Protein AF-A0A257XLQ2-F1 (afdb_monomer)

Secondary structure (DSSP, 8-state):
----------HHHHHHHHHHHHTT---HHHHHHHHHHHHHHHHHHHHHHS--TTT--HHHHHHHHHHHHHTT--HHHHHHHHHHHHHHHHHHHHTTSSSS-TTTTPPPP----PPPPPPPHHHHHHHHHSS-TTSHHHHHHHHHHHHHHHH---HHHHHT--GGGEETTTTEE----TT-

Nearest PDB structures (foldseek):
  1pvp-assembly1_A-2  TM=7.305E-01  e=3.562E-04  Punavirus P1
  3c28-assembly1_B-2  TM=6.571E-01  e=2.204E-04  unclassified
  1kbu-assembly1_A  TM=6.940E-01  e=8.817E-04  Punavirus P1
  3nrw-assembly1_A  TM=8.270E-01  e=1.488E-02  Haloarcula marismortui
  2kd1-assembly1_A  TM=7.215E-01  e=1.024E-02  Bacillus cereus ATCC 14579

Foldseek 3Di:
DDDPPPPPQDVLLVVLLVCCCPVVVDDPVLSVLLSVLQVVLQVVCCVPPNDGLLPDALVSLVVVLVVCVVVVPALVSSQSSLVSLQSSLVVCCVVVSHVDRRSPPPDHRDHDDDDDDDDDPVRLVVVLPPFDPVDPVSVVVNVLSCCCVPPVDDPVQSVPFDPVQDDPVVRDGDTDDPDD

Sequence (180 aa):
MGSAKSKSLLPSVEQFSNELWLVHGLADRTIDAYRADLVNFGSWLTQHNGQSLLQAQNLDIEAWLASLLERKISARSVARYTASLRRFYQYLSTNGQVAKDPTMRLGKIKIPHRLPNTPTQDEVASLLDITDLNSHQGLRDKAMLELLYATGIRATELSDLKVEDFDFKNRVIRVCGKGN

pLDDT: mean 86.75, std 13.26, range [29.0, 96.38]

Radius of gyration: 22.6 Å; Cα contacts (8 Å, |Δi|>4): 120; chains: 1; bounding box: 54×36×62 Å

Solvent-accessible surface area (backbone atoms only — not comparable to full-atom values): 10924 Å² total; per-residue (Å²): 135,82,82,79,74,76,79,75,70,58,67,68,59,52,53,49,44,49,46,40,41,74,78,65,65,50,55,65,73,60,46,53,51,35,51,52,44,52,53,53,51,35,55,47,36,39,72,73,75,64,40,50,74,80,68,57,46,44,67,57,52,51,52,51,55,50,54,39,52,77,70,66,51,51,56,64,57,53,37,47,45,53,49,40,50,41,54,49,36,49,50,34,34,74,70,66,69,30,98,66,51,48,54,79,81,62,76,84,68,78,60,83,84,72,79,80,85,76,78,50,72,67,57,50,52,56,64,62,65,72,47,51,72,91,38,77,64,22,46,49,52,39,53,51,51,52,46,37,70,75,67,66,56,51,74,67,54,60,72,68,60,52,78,87,35,51,40,78,88,80,71,46,71,66,78,83,66,97,85,124

Mean predicted aligned error: 9.37 Å

Structure (mmCIF, N/CA/C/O backbone):
data_AF-A0A257XLQ2-F1
#
_entry.id   AF-A0A257XLQ2-F1
#
loop_
_atom_site.group_PDB
_atom_site.id
_atom_site.type_symbol
_atom_site.label_atom_id
_atom_site.label_alt_id
_atom_site.label_comp_id
_atom_site.label_asym_id
_atom_site.label_entity_id
_atom_site.label_seq_id
_atom_site.pdbx_PDB_ins_code
_atom_site.Cartn_x
_atom_site.Cartn_y
_atom_site.Cartn_z
_atom_site.occupancy
_atom_site.B_iso_or_equiv
_atom_site.auth_seq_id
_atom_site.auth_comp_id
_atom_site.auth_asym_id
_atom_site.auth_atom_id
_atom_site.pdbx_PDB_model_num
ATOM 1 N N . MET A 1 1 ? 19.723 -10.968 27.661 1.00 33.62 1 MET A N 1
ATOM 2 C CA . MET A 1 1 ? 19.009 -9.673 27.633 1.00 33.62 1 MET A CA 1
ATOM 3 C C . MET A 1 1 ? 18.023 -9.678 26.473 1.00 33.62 1 MET A C 1
ATOM 5 O O . MET A 1 1 ? 18.452 -9.788 25.338 1.00 33.62 1 MET A O 1
ATOM 9 N N . GLY A 1 2 ? 16.725 -9.640 26.796 1.00 33.00 2 GLY A N 1
ATOM 10 C CA . GLY A 1 2 ? 15.633 -9.120 25.959 1.00 33.00 2 GLY A CA 1
ATOM 11 C C . GLY A 1 2 ? 15.392 -9.729 24.578 1.00 33.00 2 GLY A C 1
ATOM 12 O O . GLY A 1 2 ? 15.610 -9.054 23.581 1.00 33.00 2 GLY A O 1
ATOM 13 N N . SER A 1 3 ? 14.852 -10.950 24.523 1.00 29.00 3 SER A N 1
ATOM 14 C CA . SER A 1 3 ? 14.214 -11.490 23.314 1.00 29.00 3 SER A CA 1
ATOM 15 C C . SER A 1 3 ? 13.077 -10.565 22.861 1.00 29.00 3 SER A C 1
ATOM 17 O O . SER A 1 3 ? 12.183 -10.238 23.650 1.00 29.00 3 SER A O 1
ATOM 19 N N . ALA A 1 4 ? 13.134 -10.115 21.606 1.00 35.78 4 ALA A N 1
ATOM 20 C CA . ALA A 1 4 ? 12.090 -9.337 20.960 1.00 35.78 4 ALA A CA 1
ATOM 21 C C . ALA A 1 4 ? 10.788 -10.147 20.989 1.00 35.78 4 ALA A C 1
ATOM 23 O O . ALA A 1 4 ? 10.657 -11.157 20.300 1.00 35.78 4 ALA A O 1
ATOM 24 N N . LYS A 1 5 ? 9.826 -9.722 21.817 1.00 33.72 5 LYS A N 1
ATOM 25 C CA . LYS A 1 5 ? 8.470 -10.271 21.788 1.00 33.72 5 LYS A CA 1
ATOM 26 C C . LYS A 1 5 ? 7.954 -10.125 20.360 1.00 33.72 5 LYS A C 1
ATOM 28 O O . LYS A 1 5 ? 7.727 -9.005 19.904 1.00 33.72 5 LYS A O 1
ATOM 33 N N . SER A 1 6 ? 7.792 -11.251 19.671 1.00 34.75 6 SER A N 1
ATOM 34 C CA . SER A 1 6 ? 6.989 -11.347 18.459 1.00 34.75 6 SER A CA 1
ATOM 35 C C . SER A 1 6 ? 5.672 -10.619 18.738 1.00 34.75 6 SER A C 1
ATOM 37 O O . SER A 1 6 ? 4.925 -11.023 19.631 1.00 34.75 6 SER A O 1
ATOM 39 N N . LYS A 1 7 ? 5.440 -9.476 18.076 1.00 45.88 7 LYS A N 1
ATOM 40 C CA . LYS A 1 7 ? 4.149 -8.779 18.102 1.00 45.88 7 LYS A CA 1
ATOM 41 C C . LYS A 1 7 ? 3.156 -9.733 17.445 1.00 45.88 7 LYS A C 1
ATOM 43 O O . LYS A 1 7 ? 2.990 -9.693 16.231 1.00 45.88 7 LYS A O 1
ATOM 48 N N . SER A 1 8 ? 2.549 -10.619 18.231 1.00 48.69 8 SER A N 1
ATOM 49 C CA . SER A 1 8 ? 1.427 -11.431 17.778 1.00 48.69 8 SER A CA 1
ATOM 50 C C . SER A 1 8 ? 0.388 -10.464 17.231 1.00 48.69 8 SER A C 1
ATOM 52 O O . SER A 1 8 ? -0.095 -9.593 17.964 1.00 48.69 8 SER A O 1
ATOM 54 N N . LEU A 1 9 ? 0.109 -10.546 15.934 1.00 59.34 9 LEU A N 1
ATOM 55 C CA . LEU A 1 9 ? -0.968 -9.755 15.377 1.00 59.34 9 LEU A CA 1
ATOM 56 C C . LEU A 1 9 ? -2.277 -10.150 16.045 1.00 59.34 9 LEU A C 1
ATOM 58 O O . LEU A 1 9 ? -2.470 -11.296 16.445 1.00 59.34 9 LEU A O 1
ATOM 62 N N . LEU A 1 10 ? -3.165 -9.171 16.200 1.00 75.75 10 LEU A N 1
ATOM 63 C CA . LEU A 1 10 ? -4.494 -9.433 16.729 1.00 75.75 10 LEU A CA 1
ATOM 64 C C . LEU A 1 10 ? -5.174 -10.486 15.833 1.00 75.75 10 LEU A C 1
ATOM 66 O O . LEU A 1 10 ? -5.155 -10.308 14.612 1.00 75.75 10 LEU A O 1
ATOM 70 N N . PRO A 1 11 ? -5.803 -11.534 16.399 1.00 85.25 11 PRO A N 1
ATOM 71 C CA . PRO A 1 11 ? -6.447 -12.594 15.618 1.00 85.25 11 PRO A CA 1
ATOM 72 C C . PRO A 1 11 ? -7.428 -12.070 14.561 1.00 85.25 11 PRO A C 1
ATOM 74 O O . PRO A 1 11 ? -7.520 -12.617 13.466 1.00 85.25 11 PRO A O 1
ATOM 77 N N . SER A 1 12 ? -8.111 -10.957 14.846 1.00 87.94 12 SER A N 1
ATOM 78 C CA . SER A 1 12 ? -9.027 -10.301 13.908 1.00 87.94 12 SER A CA 1
ATOM 79 C C . SER A 1 12 ? -8.337 -9.756 12.651 1.00 87.94 12 SER A C 1
ATOM 81 O O . SER A 1 12 ? -8.928 -9.785 11.575 1.00 87.94 12 SER A O 1
ATOM 83 N N . VAL A 1 13 ? -7.084 -9.298 12.750 1.00 92.56 13 VAL A N 1
ATOM 84 C CA . VAL A 1 13 ? -6.297 -8.814 11.601 1.00 92.56 13 VAL A CA 1
ATOM 85 C C . VAL A 1 13 ? -5.863 -9.979 10.712 1.00 92.56 13 VAL A C 1
ATOM 87 O O . VAL A 1 13 ? -5.856 -9.846 9.490 1.00 92.56 13 VAL A O 1
ATOM 90 N N . GLU A 1 14 ? -5.526 -11.126 11.301 1.00 91.75 14 GLU A N 1
ATOM 91 C CA . GLU A 1 14 ? -5.164 -12.327 10.539 1.00 91.75 14 GLU A CA 1
ATOM 92 C C . GLU A 1 14 ? -6.379 -12.933 9.839 1.00 91.75 14 GLU A C 1
ATOM 94 O O . GLU A 1 14 ? -6.319 -13.199 8.642 1.00 91.75 14 GLU A O 1
ATOM 99 N N . GLN A 1 15 ? -7.511 -13.048 10.538 1.00 92.00 15 GLN A N 1
ATOM 100 C CA . GLN A 1 15 ? -8.770 -13.491 9.934 1.00 92.00 15 GLN A CA 1
ATOM 101 C C . GLN A 1 15 ? -9.200 -12.575 8.783 1.00 92.00 15 GLN A C 1
ATOM 103 O O . GLN A 1 15 ? -9.539 -13.059 7.708 1.00 92.00 15 GLN A O 1
ATOM 108 N N . PHE A 1 16 ? -9.106 -11.256 8.972 1.00 94.06 16 PHE A N 1
ATOM 109 C CA . PHE A 1 16 ? -9.354 -10.290 7.905 1.00 94.06 16 PHE A CA 1
ATOM 110 C C . PHE A 1 16 ? -8.408 -10.482 6.713 1.00 94.06 16 PHE A C 1
ATOM 112 O O . PHE A 1 16 ? -8.847 -10.451 5.569 1.00 94.06 16 PHE A O 1
ATOM 119 N N . SER A 1 17 ? -7.116 -10.700 6.964 1.00 92.06 17 SER A N 1
ATOM 120 C CA . SER A 1 17 ? -6.130 -10.921 5.898 1.00 92.06 17 SER A CA 1
ATOM 121 C C . SER A 1 17 ? -6.451 -12.183 5.092 1.00 92.06 17 SER A C 1
ATOM 123 O O . SER A 1 17 ? -6.407 -12.150 3.863 1.00 92.06 17 SER A O 1
ATOM 125 N N . ASN A 1 18 ? -6.849 -13.260 5.774 1.00 91.19 18 ASN A N 1
ATOM 126 C CA . ASN A 1 18 ? -7.271 -14.507 5.139 1.00 91.19 18 ASN A CA 1
ATOM 127 C C . ASN A 1 18 ? -8.546 -14.321 4.309 1.00 91.19 18 ASN A C 1
ATOM 129 O O . ASN A 1 18 ? -8.612 -14.826 3.194 1.00 91.19 18 ASN A O 1
ATOM 133 N N . GLU A 1 19 ? -9.523 -13.558 4.803 1.00 91.94 19 GLU A N 1
ATOM 134 C CA . GLU A 1 19 ? -10.742 -13.223 4.055 1.00 91.94 19 GLU A CA 1
ATOM 135 C C . GLU A 1 19 ? -10.417 -12.452 2.765 1.00 91.94 19 GLU A C 1
ATOM 137 O O . GLU A 1 19 ? -10.921 -12.767 1.687 1.00 91.94 19 GLU A O 1
ATOM 142 N N . LEU A 1 20 ? -9.528 -11.454 2.843 1.00 90.19 20 LEU A N 1
ATOM 143 C CA . LEU A 1 20 ? -9.100 -10.689 1.668 1.00 90.19 20 LEU A CA 1
ATOM 144 C C . LEU A 1 20 ? -8.416 -11.552 0.612 1.00 90.19 20 LEU A C 1
ATOM 146 O O . LEU A 1 20 ? -8.590 -11.305 -0.584 1.00 90.19 20 LEU A O 1
ATOM 150 N N . TRP A 1 21 ? -7.632 -12.526 1.054 1.00 89.75 21 TRP A N 1
ATOM 151 C CA . TRP A 1 21 ? -6.964 -13.460 0.166 1.00 89.75 21 TRP A CA 1
ATOM 152 C C . TRP A 1 21 ? -7.964 -14.439 -0.459 1.00 89.75 21 TRP A C 1
ATOM 154 O O . TRP A 1 21 ? -8.069 -14.515 -1.680 1.00 89.75 21 TRP A O 1
ATOM 164 N N . LEU A 1 22 ? -8.754 -15.123 0.373 1.00 86.50 22 LEU A N 1
ATOM 165 C CA . LEU A 1 22 ? -9.618 -16.230 -0.035 1.00 86.50 22 LEU A CA 1
ATOM 166 C C . LEU A 1 22 ? -10.846 -15.775 -0.832 1.00 86.50 22 LEU A C 1
ATOM 168 O O . LEU A 1 22 ? -11.181 -16.380 -1.845 1.00 86.50 22 LEU A O 1
ATOM 172 N N . VAL A 1 23 ? -11.527 -14.723 -0.373 1.00 87.62 23 VAL A N 1
ATOM 173 C CA . VAL A 1 23 ? -12.819 -14.295 -0.938 1.00 87.62 23 VAL A CA 1
ATOM 174 C C . VAL A 1 23 ? -12.638 -13.226 -2.006 1.00 87.62 23 VAL A C 1
ATOM 176 O O . VAL A 1 23 ? -13.386 -13.175 -2.980 1.00 87.62 23 VAL A O 1
ATOM 179 N N . HIS A 1 24 ? -11.643 -12.355 -1.841 1.00 83.44 24 HIS A N 1
ATOM 180 C CA . HIS A 1 24 ? -11.462 -11.204 -2.721 1.00 83.44 24 HIS A CA 1
ATOM 181 C C . HIS A 1 24 ? -10.256 -11.306 -3.661 1.00 83.44 24 HIS A C 1
ATOM 183 O O . HIS A 1 24 ? -10.087 -10.405 -4.486 1.00 83.44 24 HIS A O 1
ATOM 189 N N . GLY A 1 25 ? -9.422 -12.346 -3.540 1.00 85.62 25 GLY A N 1
ATOM 190 C CA . GLY A 1 25 ? -8.261 -12.557 -4.409 1.00 85.62 25 GLY A CA 1
ATOM 191 C C . GLY A 1 25 ? -7.280 -11.382 -4.406 1.00 85.62 25 GLY A C 1
ATOM 192 O O . GLY A 1 25 ? -6.687 -11.060 -5.438 1.00 85.62 25 GLY A O 1
ATOM 193 N N . LEU A 1 26 ? -7.158 -10.659 -3.284 1.00 86.81 26 LEU A N 1
ATOM 194 C CA . LEU A 1 26 ? -6.238 -9.527 -3.217 1.00 86.81 26 LEU A CA 1
ATOM 195 C C . LEU A 1 26 ? -4.791 -10.011 -3.297 1.00 86.81 26 LEU A C 1
ATOM 197 O O . LEU A 1 26 ? -4.411 -10.986 -2.661 1.00 86.81 26 LEU A O 1
ATOM 201 N N . ALA A 1 27 ? -3.963 -9.256 -4.018 1.00 86.69 27 ALA A N 1
ATOM 202 C CA . ALA A 1 27 ? -2.529 -9.505 -4.062 1.00 86.69 27 ALA A CA 1
ATOM 203 C C . ALA A 1 27 ? -1.898 -9.368 -2.666 1.00 86.69 27 ALA A C 1
ATOM 205 O O . ALA A 1 27 ? -2.210 -8.414 -1.942 1.00 86.69 27 ALA A O 1
ATOM 206 N N . ASP A 1 28 ? -0.926 -10.229 -2.356 1.00 87.19 28 ASP A N 1
ATOM 207 C CA . ASP A 1 28 ? -0.234 -10.278 -1.058 1.00 87.19 28 ASP A CA 1
ATOM 208 C C . ASP A 1 28 ? 0.289 -8.908 -0.624 1.00 87.19 28 ASP A C 1
ATOM 210 O O . ASP A 1 28 ? 0.047 -8.462 0.491 1.00 87.19 28 ASP A O 1
ATOM 214 N N . ARG A 1 29 ? 0.880 -8.143 -1.553 1.00 86.88 29 ARG A N 1
ATOM 215 C CA . ARG A 1 29 ? 1.389 -6.791 -1.261 1.00 86.88 29 ARG A CA 1
ATOM 216 C C . ARG A 1 29 ? 0.310 -5.832 -0.757 1.00 86.88 29 ARG A C 1
ATOM 218 O O . ARG A 1 29 ? 0.609 -4.912 0.001 1.00 86.88 29 ARG A O 1
ATOM 225 N N . THR A 1 30 ? -0.929 -5.979 -1.225 1.00 88.69 30 THR A N 1
ATOM 226 C CA . THR A 1 30 ? -2.052 -5.161 -0.751 1.00 88.69 30 THR A CA 1
ATOM 227 C C . THR A 1 30 ? -2.505 -5.617 0.632 1.00 88.69 30 THR A C 1
ATOM 229 O O . THR A 1 30 ? -2.764 -4.767 1.483 1.00 88.69 30 THR A O 1
ATOM 232 N N . ILE A 1 31 ? -2.535 -6.929 0.877 1.00 92.19 31 ILE A N 1
ATOM 233 C CA . ILE A 1 31 ? -2.857 -7.510 2.185 1.00 92.19 31 ILE A CA 1
ATOM 234 C C . ILE A 1 31 ? -1.814 -7.086 3.226 1.00 92.19 31 ILE A C 1
ATOM 236 O O . ILE A 1 31 ? -2.180 -6.552 4.271 1.00 92.19 31 ILE A O 1
ATOM 240 N N . ASP A 1 32 ? -0.525 -7.202 2.911 1.00 92.69 32 ASP A N 1
ATOM 241 C CA . ASP A 1 32 ? 0.580 -6.779 3.775 1.00 92.69 32 ASP A CA 1
ATOM 242 C C . ASP A 1 32 ? 0.518 -5.288 4.103 1.00 92.69 32 ASP A C 1
ATOM 244 O O . ASP A 1 32 ? 0.719 -4.884 5.250 1.00 92.69 32 ASP A O 1
ATOM 248 N N . ALA A 1 33 ? 0.191 -4.456 3.109 1.00 91.62 33 ALA A N 1
ATOM 249 C CA . ALA A 1 33 ? 0.014 -3.027 3.318 1.00 91.62 33 ALA A CA 1
ATOM 250 C C . ALA A 1 33 ? -1.133 -2.740 4.301 1.00 91.62 33 ALA A C 1
ATOM 252 O O . ALA A 1 33 ? -0.970 -1.915 5.199 1.00 91.62 33 ALA A O 1
ATOM 253 N N . TYR A 1 34 ? -2.272 -3.427 4.171 1.00 94.12 34 TYR A N 1
ATOM 254 C CA . TYR A 1 34 ? -3.397 -3.272 5.098 1.00 94.12 34 TYR A CA 1
ATOM 255 C C . TYR A 1 34 ? -3.059 -3.802 6.492 1.00 94.12 34 TYR A C 1
ATOM 257 O O . TYR A 1 34 ? -3.361 -3.149 7.488 1.00 94.12 34 TYR A O 1
ATOM 265 N N . ARG A 1 35 ? -2.371 -4.943 6.581 1.00 94.19 35 ARG A N 1
ATOM 266 C CA . ARG A 1 35 ? -1.898 -5.519 7.843 1.00 94.19 35 ARG A CA 1
ATOM 267 C C . ARG A 1 35 ? -0.984 -4.545 8.583 1.00 94.19 35 ARG A C 1
ATOM 269 O O . ARG A 1 35 ? -1.209 -4.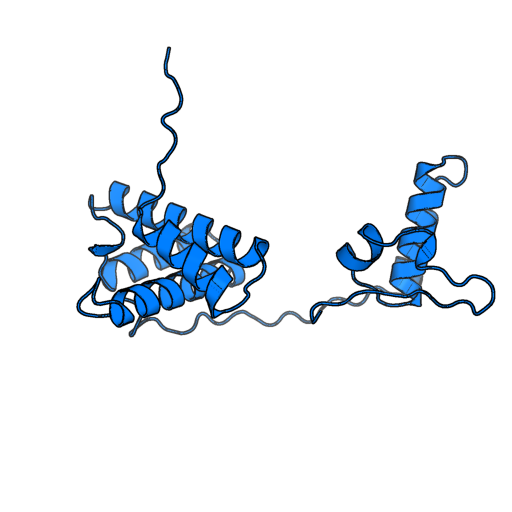267 9.760 1.00 94.19 35 ARG A O 1
ATOM 276 N N . ALA A 1 36 ? 0.008 -3.983 7.895 1.00 94.06 36 ALA A N 1
ATOM 277 C CA . ALA A 1 36 ? 0.922 -2.996 8.465 1.00 94.06 36 ALA A CA 1
ATOM 278 C C . ALA A 1 36 ? 0.179 -1.740 8.946 1.00 94.06 36 ALA A C 1
ATOM 280 O O . ALA A 1 36 ? 0.452 -1.234 10.036 1.00 94.06 36 ALA A O 1
ATOM 281 N N . ASP A 1 37 ? -0.797 -1.264 8.172 1.00 95.81 37 ASP A N 1
ATOM 282 C CA . ASP A 1 37 ? -1.627 -0.115 8.537 1.00 95.81 37 ASP A CA 1
ATOM 283 C C . ASP A 1 37 ? -2.422 -0.360 9.824 1.00 95.81 37 ASP A C 1
ATOM 285 O O . ASP A 1 37 ? -2.419 0.485 10.722 1.00 95.81 37 ASP A O 1
ATOM 289 N N . LEU A 1 38 ? -3.057 -1.529 9.940 1.00 96.19 38 LEU A N 1
ATOM 290 C CA . LEU A 1 38 ? -3.839 -1.919 11.115 1.00 96.19 38 LEU A CA 1
ATOM 291 C C . LEU A 1 38 ? -2.960 -2.106 12.353 1.00 96.19 38 LEU A C 1
ATOM 293 O O . LEU A 1 38 ? -3.343 -1.694 13.447 1.00 96.19 38 LEU A O 1
ATOM 297 N N . VAL A 1 39 ? -1.756 -2.663 12.194 1.00 94.50 39 VAL A N 1
ATOM 298 C CA . VAL A 1 39 ? -0.772 -2.765 13.285 1.00 94.50 39 VAL A CA 1
ATOM 299 C C . VAL A 1 39 ? -0.315 -1.386 13.751 1.00 94.50 39 VAL A C 1
ATOM 301 O O . VAL A 1 39 ? -0.172 -1.165 14.957 1.00 94.50 39 VAL A O 1
ATOM 304 N N . ASN A 1 40 ? -0.092 -0.455 12.822 1.00 94.81 40 ASN A N 1
ATOM 305 C CA . ASN A 1 40 ? 0.309 0.910 13.147 1.00 94.81 40 ASN A CA 1
ATOM 306 C C . ASN A 1 40 ? -0.794 1.646 13.913 1.00 94.81 40 ASN A C 1
ATOM 308 O O . ASN A 1 40 ? -0.510 2.238 14.955 1.00 94.81 40 ASN A O 1
ATOM 312 N N . PHE A 1 41 ? -2.042 1.564 13.446 1.00 96.38 41 PHE A N 1
ATOM 313 C CA . PHE A 1 41 ? -3.177 2.165 14.144 1.00 96.38 41 PHE A CA 1
ATOM 314 C C . PHE A 1 41 ? -3.420 1.519 15.511 1.00 96.38 41 PHE A C 1
ATOM 316 O O . PHE A 1 41 ? -3.526 2.223 16.509 1.00 96.38 41 PHE A O 1
ATOM 323 N N . GLY A 1 42 ? -3.423 0.185 15.586 1.00 95.12 42 GLY A N 1
ATOM 324 C CA . GLY A 1 42 ? -3.595 -0.538 16.846 1.00 95.12 42 GLY A CA 1
ATOM 325 C C . GLY A 1 42 ? -2.506 -0.199 17.866 1.00 95.12 42 GLY A C 1
ATOM 326 O O . GLY A 1 42 ? -2.808 0.035 19.031 1.00 95.12 42 GLY A O 1
ATOM 327 N N . SER A 1 43 ? -1.248 -0.084 17.422 1.00 94.31 43 SER A N 1
ATOM 328 C CA . SER A 1 43 ? -0.145 0.348 18.292 1.00 94.31 43 SER A CA 1
ATOM 329 C C . SER A 1 43 ? -0.361 1.773 18.814 1.00 94.31 43 SER A C 1
ATOM 331 O O . SER A 1 43 ? -0.075 2.040 19.978 1.00 94.31 43 SER A O 1
ATOM 333 N N . TRP A 1 44 ? -0.867 2.679 17.970 1.00 95.94 44 TRP A N 1
ATOM 334 C CA . TRP A 1 44 ? -1.179 4.050 18.369 1.00 95.94 44 TRP A CA 1
ATOM 335 C C . TRP A 1 44 ? -2.340 4.108 19.370 1.00 95.94 44 TRP A C 1
ATOM 337 O O . TRP A 1 44 ? -2.200 4.771 20.391 1.00 95.94 44 TRP A O 1
ATOM 347 N N . LEU A 1 45 ? -3.429 3.361 19.147 1.00 95.88 45 LEU A N 1
ATOM 348 C CA . LEU A 1 45 ? -4.566 3.277 20.077 1.00 95.88 45 LEU A CA 1
ATOM 349 C C . LEU A 1 45 ? -4.125 2.825 21.467 1.00 95.88 45 LEU A C 1
ATOM 351 O O . LEU A 1 45 ? -4.393 3.490 22.465 1.00 95.88 45 LEU A O 1
ATOM 355 N N . THR A 1 46 ? -3.370 1.726 21.529 1.00 94.00 46 THR A N 1
ATOM 356 C CA . THR A 1 46 ? -2.881 1.191 22.802 1.00 94.00 46 THR A CA 1
ATOM 357 C C . THR A 1 46 ? -2.024 2.212 23.554 1.00 94.00 46 THR A C 1
ATOM 359 O O . THR A 1 46 ? -2.110 2.296 24.774 1.00 94.00 46 THR A O 1
ATOM 362 N N . GLN A 1 47 ? -1.225 3.016 22.846 1.00 94.06 47 GLN A N 1
ATOM 363 C CA . GLN A 1 47 ? -0.423 4.079 23.458 1.00 94.06 47 GLN A CA 1
ATOM 364 C C . GLN A 1 47 ? -1.251 5.305 23.858 1.00 94.06 47 GLN A C 1
ATOM 366 O O . GLN A 1 47 ? -0.934 5.947 24.854 1.00 94.06 47 GLN A O 1
ATOM 371 N N . HIS A 1 48 ? -2.280 5.646 23.082 1.00 92.88 48 HIS A N 1
ATOM 372 C CA . HIS A 1 48 ? -3.063 6.862 23.268 1.00 92.88 48 HIS A CA 1
ATOM 373 C C . HIS A 1 48 ? -4.086 6.735 24.401 1.00 92.88 48 HIS A C 1
ATOM 375 O O . HIS A 1 48 ? -4.206 7.636 25.226 1.00 92.88 48 HIS A O 1
ATOM 381 N N . ASN A 1 49 ? -4.818 5.620 24.450 1.00 93.06 49 ASN A N 1
ATOM 382 C CA . ASN A 1 49 ? -5.923 5.428 25.392 1.00 93.06 49 ASN A CA 1
ATOM 383 C C . ASN A 1 49 ? -6.056 3.978 25.906 1.00 93.06 49 ASN A C 1
ATOM 385 O O . ASN A 1 49 ? -7.033 3.649 26.576 1.00 93.06 49 ASN A O 1
ATOM 389 N N . GLY A 1 50 ? -5.093 3.100 25.599 1.00 91.94 50 GLY A N 1
ATOM 390 C CA . GLY A 1 50 ? -5.099 1.701 26.040 1.00 91.94 50 GLY A CA 1
ATOM 391 C C . GLY A 1 50 ? -6.108 0.802 25.319 1.00 91.94 50 GLY A C 1
ATOM 392 O O . GLY A 1 50 ? -6.242 -0.365 25.687 1.00 91.94 50 GLY A O 1
ATOM 393 N N . GLN A 1 51 ? -6.814 1.304 24.303 1.00 92.62 51 GLN A N 1
ATOM 394 C CA . GLN A 1 51 ? -7.824 0.533 23.587 1.00 92.62 51 GLN A CA 1
ATOM 395 C C . GLN A 1 51 ? -7.218 -0.380 22.516 1.00 92.62 51 GLN A C 1
ATOM 397 O O 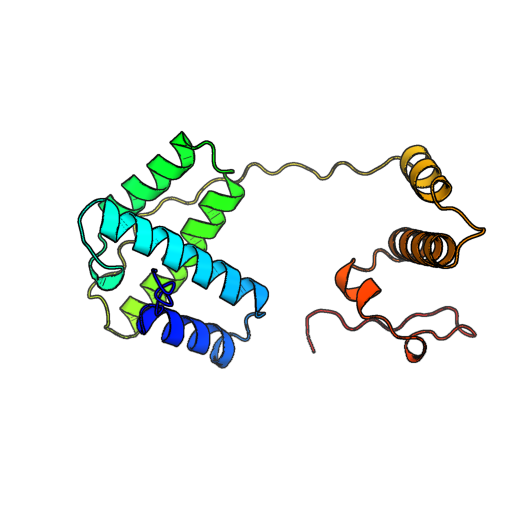. GLN A 1 51 ? -6.116 -0.172 21.996 1.00 92.62 51 GLN A O 1
ATOM 402 N N . SER A 1 52 ? -7.986 -1.411 22.172 1.00 93.00 52 SER A N 1
ATOM 403 C CA . SER A 1 52 ? -7.729 -2.294 21.035 1.00 93.00 52 SER A CA 1
ATOM 404 C C . SER A 1 52 ? -8.495 -1.850 19.784 1.00 93.00 52 SER A C 1
ATOM 406 O O . SER A 1 52 ? -9.437 -1.061 19.856 1.00 93.00 52 SER A O 1
ATOM 408 N N . LEU A 1 53 ? -8.154 -2.429 18.628 1.00 94.38 53 LEU A N 1
ATOM 409 C CA . LEU A 1 53 ? -8.866 -2.177 17.368 1.00 94.38 53 LEU A CA 1
ATOM 410 C C . LEU A 1 53 ? -10.381 -2.434 17.462 1.00 94.38 53 LEU A C 1
ATOM 412 O O . LEU A 1 53 ? -11.146 -1.735 16.807 1.00 94.38 53 LEU A O 1
ATOM 416 N N . LEU A 1 54 ? -10.822 -3.403 18.273 1.00 93.88 54 LEU A N 1
ATOM 417 C CA . LEU A 1 54 ? -12.244 -3.743 18.433 1.00 93.88 54 LEU A CA 1
ATOM 418 C C . LEU A 1 54 ? -13.022 -2.717 19.271 1.00 93.88 54 LEU A C 1
ATOM 420 O O . LEU A 1 54 ? -14.246 -2.672 19.205 1.00 93.88 54 LEU A O 1
ATOM 424 N N . GLN A 1 55 ? -12.319 -1.909 20.065 1.00 93.75 55 GLN A N 1
ATOM 425 C CA . GLN A 1 55 ? -12.906 -0.899 20.951 1.00 93.75 55 GLN A CA 1
ATOM 426 C C . GLN A 1 55 ? -12.838 0.514 20.365 1.00 93.75 55 GLN A C 1
ATOM 428 O O . GLN A 1 55 ? -13.427 1.428 20.937 1.00 93.75 55 GLN A O 1
ATOM 433 N N . ALA A 1 56 ? -12.124 0.688 19.251 1.00 94.69 56 ALA A N 1
ATOM 434 C CA . ALA A 1 56 ? -11.899 1.991 18.651 1.00 94.69 56 ALA A CA 1
ATOM 435 C C . ALA A 1 56 ? -13.214 2.664 18.249 1.00 94.69 56 ALA A C 1
ATOM 437 O O . ALA A 1 56 ? -14.104 2.055 17.645 1.00 94.69 56 ALA A O 1
ATOM 438 N N . GLN A 1 57 ? -13.299 3.955 18.531 1.00 93.69 57 GLN A N 1
ATOM 439 C CA . GLN A 1 57 ? -14.414 4.809 18.172 1.00 93.69 57 GLN A CA 1
ATOM 440 C C . GLN A 1 57 ? -14.034 5.739 17.017 1.00 93.69 57 GLN A C 1
ATOM 442 O O . GLN A 1 57 ? -12.875 5.888 16.631 1.00 93.69 57 GLN A O 1
ATOM 447 N N . ASN A 1 58 ? -15.043 6.397 16.448 1.00 94.00 58 ASN A N 1
ATOM 448 C CA . ASN A 1 58 ? -14.850 7.361 15.365 1.00 94.00 58 ASN A CA 1
ATOM 449 C C . ASN A 1 58 ? -13.878 8.492 15.761 1.00 94.00 58 ASN A C 1
ATOM 451 O O . ASN A 1 58 ? -13.026 8.850 14.952 1.00 94.00 58 ASN A O 1
ATOM 455 N N . LEU A 1 59 ? -13.950 8.974 17.009 1.00 93.19 59 LEU A N 1
ATOM 456 C CA . LEU A 1 59 ? -13.052 10.009 17.533 1.00 93.19 59 LEU A CA 1
ATOM 457 C C . LEU A 1 59 ? -11.587 9.556 17.571 1.00 93.19 59 LEU A C 1
ATOM 459 O O . LEU A 1 59 ? -10.706 10.345 17.243 1.00 93.19 59 LEU A O 1
ATOM 463 N N . ASP A 1 60 ? -11.316 8.291 17.898 1.00 95.12 60 ASP A N 1
ATOM 464 C CA . ASP A 1 60 ? -9.943 7.779 17.939 1.00 95.12 60 ASP A CA 1
ATOM 465 C C . ASP A 1 60 ? -9.326 7.721 16.539 1.00 95.12 60 ASP A C 1
ATOM 467 O O . ASP A 1 60 ? -8.152 8.035 16.343 1.00 95.12 60 ASP A O 1
ATOM 471 N N . ILE A 1 61 ? -10.132 7.354 15.538 1.00 95.19 61 ILE A N 1
ATOM 472 C CA . ILE A 1 61 ? -9.690 7.334 14.143 1.00 95.19 61 ILE A CA 1
ATOM 473 C C . ILE A 1 61 ? -9.417 8.757 13.651 1.00 95.19 61 ILE A C 1
ATOM 475 O O . ILE A 1 61 ? -8.404 8.994 12.996 1.00 95.19 61 ILE A O 1
ATOM 479 N N . GLU A 1 62 ? -10.292 9.710 13.967 1.00 93.31 62 GLU A N 1
ATOM 480 C CA . GLU A 1 62 ? -10.101 11.116 13.600 1.00 93.31 62 GLU A CA 1
ATOM 481 C C . GLU A 1 62 ? -8.853 11.709 14.260 1.00 93.31 62 GLU A C 1
ATOM 483 O O . GLU A 1 62 ? -8.038 12.325 13.568 1.00 93.31 62 GLU A O 1
ATOM 488 N N . ALA A 1 63 ? -8.645 11.446 15.552 1.00 94.69 63 ALA A N 1
ATOM 489 C CA . ALA A 1 63 ? -7.452 11.857 16.283 1.00 94.69 63 ALA A CA 1
ATOM 490 C C . ALA A 1 63 ? -6.175 11.243 15.687 1.00 94.69 63 ALA A C 1
ATOM 492 O O . ALA A 1 63 ? -5.175 11.940 15.490 1.00 94.69 63 ALA A O 1
ATOM 493 N N . TRP A 1 64 ? -6.209 9.961 15.313 1.00 95.75 64 TRP A N 1
ATOM 494 C CA . TRP A 1 64 ? -5.072 9.327 14.656 1.00 95.75 64 TRP A CA 1
ATOM 495 C C . TRP A 1 64 ? -4.775 9.952 13.293 1.00 95.75 64 TRP A C 1
ATOM 497 O O . TRP A 1 64 ? -3.630 10.325 13.031 1.00 95.75 64 TRP A O 1
ATOM 507 N N . LEU A 1 65 ? -5.785 10.122 12.434 1.00 92.69 65 LEU A N 1
ATOM 508 C CA . LEU A 1 65 ? -5.612 10.733 11.113 1.00 92.69 65 LEU A CA 1
ATOM 509 C C . LEU A 1 65 ? -5.101 12.179 11.222 1.00 92.69 65 LEU A C 1
ATOM 511 O O . LEU A 1 65 ? -4.229 12.564 10.441 1.00 92.69 65 LEU A O 1
ATOM 515 N N . ALA A 1 66 ? -5.572 12.949 12.208 1.00 91.31 66 ALA A N 1
ATOM 516 C CA . ALA A 1 66 ? -5.052 14.281 12.508 1.00 91.31 66 ALA A CA 1
ATOM 517 C C . ALA A 1 66 ? -3.561 14.232 12.887 1.00 91.31 66 ALA A C 1
ATOM 519 O O . ALA A 1 66 ? -2.754 14.943 12.285 1.00 91.31 66 ALA A O 1
ATOM 520 N N . SER A 1 67 ? -3.161 13.304 13.766 1.00 94.31 67 SER A N 1
ATOM 521 C CA . SER A 1 67 ? -1.749 13.125 14.146 1.00 94.31 67 SER A CA 1
ATOM 522 C C . SER A 1 67 ? -0.842 12.764 12.958 1.00 94.31 67 SER A C 1
ATOM 524 O O . SER A 1 67 ? 0.331 13.140 12.914 1.00 94.31 67 SER A O 1
ATOM 526 N N . LEU A 1 68 ? -1.363 12.053 11.948 1.00 93.31 68 LEU A N 1
ATOM 527 C CA . LEU A 1 68 ? -0.606 11.740 10.732 1.00 93.31 68 LEU A CA 1
ATOM 528 C C . LEU A 1 68 ? -0.369 12.993 9.879 1.00 93.31 68 LEU A C 1
ATOM 530 O O . LEU A 1 68 ? 0.716 13.151 9.313 1.00 93.31 68 LEU A O 1
ATOM 534 N N . LEU A 1 69 ? -1.359 13.883 9.797 1.00 87.00 69 LEU A N 1
ATOM 535 C CA . LEU A 1 69 ? -1.238 15.151 9.076 1.00 87.00 69 LEU A CA 1
ATOM 536 C C . LEU A 1 69 ? -0.247 16.096 9.766 1.00 87.00 69 LEU A C 1
ATOM 538 O O . LEU A 1 69 ? 0.592 16.686 9.085 1.00 87.00 69 LEU A O 1
ATOM 542 N N . GLU A 1 70 ? -0.270 16.173 11.099 1.00 91.44 70 GLU A N 1
ATOM 543 C CA . GLU A 1 70 ? 0.712 16.933 11.891 1.00 91.44 70 GLU A CA 1
ATOM 544 C C . GLU A 1 70 ? 2.144 16.439 11.651 1.00 91.44 70 GLU A C 1
ATOM 546 O O . GLU A 1 70 ? 3.077 17.227 11.494 1.00 91.44 70 GLU A O 1
ATOM 551 N N . ARG A 1 71 ? 2.313 15.120 11.507 1.00 93.19 71 ARG A N 1
ATOM 552 C CA . ARG A 1 71 ? 3.587 14.474 11.149 1.00 93.19 71 ARG A CA 1
ATOM 553 C C . ARG A 1 71 ? 3.957 14.607 9.667 1.00 93.19 71 ARG A C 1
ATOM 555 O O . ARG A 1 71 ? 4.924 13.984 9.229 1.00 93.19 71 ARG A O 1
ATOM 562 N N . LYS A 1 72 ? 3.206 15.394 8.889 1.00 92.00 72 LYS A N 1
ATOM 563 C CA . LYS A 1 72 ? 3.407 15.628 7.448 1.00 92.00 72 LYS A CA 1
ATOM 564 C C . LYS A 1 72 ? 3.427 14.340 6.617 1.00 92.00 72 LYS A C 1
ATOM 566 O O . LYS A 1 72 ? 4.085 14.267 5.577 1.00 92.00 72 LYS A O 1
ATOM 571 N N . ILE A 1 73 ? 2.693 13.315 7.051 1.00 93.00 73 ILE A N 1
ATOM 572 C CA . ILE A 1 73 ? 2.499 12.102 6.258 1.00 93.00 73 ILE A CA 1
ATOM 573 C C . ILE A 1 73 ? 1.731 12.461 4.982 1.00 93.00 73 ILE A C 1
ATOM 575 O O . ILE A 1 73 ? 0.775 13.235 5.003 1.00 93.00 73 ILE A O 1
ATOM 579 N N . SER A 1 74 ? 2.153 11.895 3.847 1.00 90.06 74 SER A N 1
ATOM 580 C CA . SER A 1 74 ? 1.566 12.236 2.548 1.00 90.06 74 SER A CA 1
ATOM 581 C C . SER A 1 74 ? 0.057 11.955 2.499 1.00 90.06 74 SER A C 1
ATOM 583 O O . SER A 1 74 ? -0.408 10.931 3.005 1.00 90.06 74 SER A O 1
ATOM 585 N N . ALA A 1 75 ? -0.707 12.802 1.800 1.00 88.62 75 ALA A N 1
ATOM 586 C CA . ALA A 1 75 ? -2.150 12.609 1.611 1.00 88.62 75 ALA A CA 1
ATOM 587 C C . ALA A 1 75 ? -2.494 11.244 0.983 1.00 88.62 75 ALA A C 1
ATOM 589 O O . ALA A 1 75 ? -3.524 10.654 1.298 1.00 88.62 75 ALA A O 1
ATOM 590 N N . ARG A 1 76 ? -1.605 10.704 0.134 1.00 89.06 76 ARG A N 1
ATOM 591 C CA . ARG A 1 76 ? -1.739 9.359 -0.443 1.00 89.06 76 ARG A CA 1
ATOM 592 C C . ARG A 1 76 ? -1.636 8.272 0.627 1.00 89.06 76 ARG A C 1
ATOM 594 O O . ARG A 1 76 ? -2.434 7.339 0.619 1.00 89.06 76 ARG A O 1
ATOM 601 N N . SER A 1 77 ? -0.688 8.398 1.553 1.00 91.62 77 SER A N 1
ATOM 602 C CA . SER A 1 77 ? -0.559 7.474 2.682 1.00 91.62 77 SER A CA 1
ATOM 603 C C . SER A 1 77 ? -1.772 7.563 3.606 1.00 91.62 77 SER A C 1
ATOM 605 O O . SER A 1 77 ? -2.319 6.526 3.957 1.00 91.62 77 SER A O 1
ATOM 607 N N . VAL A 1 78 ? -2.240 8.774 3.934 1.00 92.56 78 VAL A N 1
ATOM 608 C CA . VAL A 1 78 ? -3.449 8.982 4.755 1.00 92.56 78 VAL A CA 1
ATOM 609 C C . VAL A 1 78 ? -4.678 8.359 4.093 1.00 92.56 78 VAL A C 1
ATOM 611 O O . VAL A 1 78 ? -5.397 7.604 4.735 1.00 92.56 78 VAL A O 1
ATOM 614 N N . ALA A 1 79 ? -4.878 8.576 2.792 1.00 90.81 79 ALA A N 1
ATOM 615 C CA . ALA A 1 79 ? -5.979 7.962 2.056 1.00 90.81 79 ALA A CA 1
ATOM 616 C C . ALA A 1 79 ? -5.916 6.425 2.057 1.00 90.81 79 ALA A C 1
ATOM 618 O O . ALA A 1 79 ? -6.950 5.770 2.193 1.00 90.81 79 ALA A O 1
ATOM 619 N N . ARG A 1 80 ? -4.711 5.846 1.943 1.00 92.44 80 ARG A N 1
ATOM 620 C CA . ARG A 1 80 ? -4.499 4.397 2.056 1.00 92.44 80 ARG A CA 1
ATOM 621 C C . ARG A 1 80 ? -4.848 3.896 3.456 1.00 92.44 80 ARG A C 1
ATOM 623 O O . ARG A 1 80 ? -5.627 2.958 3.548 1.00 92.44 80 ARG A O 1
ATOM 630 N N . TYR A 1 81 ? -4.385 4.566 4.515 1.00 94.69 81 TYR A N 1
ATOM 631 C CA . TYR A 1 81 ? -4.770 4.239 5.892 1.00 94.69 81 TYR A CA 1
ATOM 632 C C . TYR A 1 81 ? -6.293 4.268 6.072 1.00 94.69 81 TYR A C 1
ATOM 634 O O . TYR A 1 81 ? -6.868 3.314 6.589 1.00 94.69 81 TYR A O 1
ATOM 642 N N . THR A 1 82 ? -6.973 5.310 5.581 1.00 93.69 82 THR A N 1
ATOM 643 C CA . THR A 1 82 ? -8.441 5.400 5.635 1.00 93.69 82 THR A CA 1
ATOM 644 C C . THR A 1 82 ? -9.120 4.247 4.889 1.00 93.69 82 THR A C 1
ATOM 646 O O . THR A 1 82 ? -10.125 3.723 5.366 1.00 93.69 82 THR A O 1
ATOM 649 N N . ALA A 1 83 ? -8.592 3.833 3.733 1.00 93.12 83 ALA A N 1
ATOM 650 C CA . ALA A 1 83 ? -9.120 2.696 2.981 1.00 93.12 83 ALA A CA 1
ATOM 651 C C . ALA A 1 83 ? -8.932 1.367 3.732 1.00 93.12 83 ALA A C 1
ATOM 653 O O . ALA A 1 83 ? -9.885 0.593 3.826 1.00 93.12 83 ALA A O 1
ATOM 654 N N . SER A 1 84 ? -7.747 1.141 4.311 1.00 95.06 84 SER A N 1
ATOM 655 C CA . SER A 1 84 ? -7.433 -0.028 5.143 1.00 95.06 84 SER A CA 1
ATOM 656 C C . SER A 1 84 ? -8.387 -0.125 6.338 1.00 95.06 84 SER A C 1
ATOM 658 O O . SER A 1 84 ? -8.998 -1.170 6.553 1.00 95.06 84 SER A O 1
ATOM 660 N N . LEU A 1 85 ? -8.589 0.985 7.064 1.00 95.81 85 LEU A N 1
ATOM 661 C CA . LEU A 1 85 ? -9.508 1.043 8.204 1.00 95.81 85 LEU A CA 1
ATOM 662 C C . LEU A 1 85 ? -10.954 0.763 7.793 1.00 95.81 85 LEU A C 1
ATOM 664 O O . LEU A 1 85 ? -11.597 -0.080 8.406 1.00 95.81 85 LEU A O 1
ATOM 668 N N . ARG A 1 86 ? -11.464 1.429 6.747 1.00 94.69 86 ARG A N 1
ATOM 669 C CA . ARG A 1 86 ? -12.842 1.213 6.271 1.00 94.69 86 ARG A CA 1
ATOM 670 C C . ARG A 1 86 ? -13.097 -0.244 5.940 1.00 94.69 86 ARG A C 1
ATOM 672 O O . ARG A 1 86 ? -14.076 -0.814 6.402 1.00 94.69 86 ARG A O 1
ATOM 679 N N . ARG A 1 87 ? -12.200 -0.862 5.172 1.00 94.56 87 ARG A N 1
ATOM 680 C CA . ARG A 1 87 ? -12.381 -2.253 4.761 1.00 94.56 87 ARG A CA 1
ATOM 681 C C . ARG A 1 87 ? -12.347 -3.207 5.954 1.00 94.56 87 ARG A C 1
ATOM 683 O O . ARG A 1 87 ? -13.152 -4.130 6.016 1.00 94.56 87 ARG A O 1
ATOM 690 N N . PHE A 1 88 ? -11.458 -2.956 6.912 1.00 96.31 88 PHE A N 1
ATOM 691 C CA . PHE A 1 88 ? -11.366 -3.747 8.134 1.00 96.31 88 PHE A CA 1
ATOM 692 C C . PHE A 1 88 ? -12.614 -3.614 9.015 1.00 96.31 88 PHE A C 1
ATOM 694 O O . PHE A 1 88 ? -13.196 -4.621 9.402 1.00 96.31 88 PHE A O 1
ATOM 701 N N . TYR A 1 89 ? -13.079 -2.396 9.298 1.00 96.31 89 TYR A N 1
ATOM 702 C CA . TYR A 1 89 ? -14.254 -2.199 10.152 1.00 96.31 89 TYR A CA 1
ATOM 703 C C . TYR A 1 89 ? -15.569 -2.627 9.489 1.00 96.31 89 TYR A C 1
ATOM 705 O O . TYR A 1 89 ? -16.461 -3.111 10.186 1.00 96.31 89 TYR A O 1
ATOM 713 N N . GLN A 1 90 ? -15.670 -2.550 8.160 1.00 94.25 90 GLN A N 1
ATOM 714 C CA . GLN A 1 90 ? -16.773 -3.153 7.404 1.00 94.25 90 GLN A CA 1
ATOM 715 C C . GLN A 1 90 ? -16.794 -4.677 7.550 1.00 94.25 90 GLN A C 1
ATOM 717 O O . GLN A 1 90 ? -17.855 -5.252 7.795 1.00 94.25 90 GLN A O 1
ATOM 722 N N . TYR A 1 91 ? -15.630 -5.326 7.452 1.00 94.94 91 TYR A N 1
ATOM 723 C CA . TYR A 1 91 ? -15.485 -6.760 7.713 1.00 94.94 91 TYR A CA 1
ATOM 724 C C . TYR A 1 91 ? -15.902 -7.111 9.149 1.00 94.94 91 TYR A C 1
ATOM 726 O O . TYR A 1 91 ? -16.749 -7.979 9.352 1.00 94.94 91 TYR A O 1
ATOM 734 N N . LEU A 1 92 ? -15.387 -6.385 10.149 1.00 95.31 92 LEU A N 1
ATOM 735 C CA . LEU A 1 92 ? -15.731 -6.624 11.553 1.00 95.31 92 LEU A CA 1
ATOM 736 C C . LEU A 1 92 ? -17.230 -6.457 11.820 1.00 95.31 92 LEU A C 1
ATOM 738 O O . LEU A 1 92 ? -17.813 -7.251 12.554 1.00 95.31 92 LEU A O 1
ATOM 742 N N . SER A 1 93 ? -17.852 -5.430 11.236 1.00 94.62 93 SER A N 1
ATOM 743 C CA . SER A 1 93 ? -19.280 -5.161 11.414 1.00 94.62 93 SER A CA 1
ATOM 744 C C . SER A 1 93 ? -20.142 -6.223 10.734 1.00 94.62 93 SER A C 1
ATOM 746 O O . SER A 1 93 ? -21.157 -6.622 11.296 1.00 94.62 93 SER A O 1
ATOM 748 N N . THR A 1 94 ? -19.737 -6.698 9.552 1.00 92.56 94 THR A N 1
ATOM 749 C CA . THR A 1 94 ? -20.442 -7.755 8.805 1.00 92.56 94 THR A CA 1
ATOM 750 C C . THR A 1 94 ? -20.376 -9.093 9.543 1.00 92.56 94 THR A C 1
ATOM 752 O O . THR A 1 94 ? -21.358 -9.827 9.582 1.00 92.56 94 THR A O 1
ATOM 755 N N . ASN A 1 95 ? -19.255 -9.362 10.217 1.00 92.50 95 ASN A N 1
ATOM 756 C CA . ASN A 1 95 ? -19.043 -10.570 11.015 1.00 92.50 95 ASN A CA 1
ATOM 757 C C . ASN A 1 95 ? -19.505 -10.432 12.477 1.00 92.50 95 ASN A C 1
ATOM 759 O O . ASN A 1 95 ? -19.172 -11.276 13.307 1.00 92.50 95 ASN A O 1
ATOM 763 N N . GLY A 1 96 ? -20.227 -9.357 12.820 1.00 92.69 96 GLY A N 1
ATOM 764 C CA . GLY A 1 96 ? -20.773 -9.131 14.163 1.00 92.69 96 GLY A CA 1
ATOM 765 C C . GLY A 1 96 ? -19.727 -8.923 15.267 1.00 92.69 96 GLY A C 1
ATOM 766 O O . GLY A 1 96 ? -20.071 -8.968 16.445 1.00 92.69 96 GLY A O 1
ATOM 767 N N . GLN A 1 97 ? -18.457 -8.690 14.916 1.00 92.69 97 GLN A N 1
ATOM 768 C CA . GLN A 1 97 ? -17.368 -8.474 15.878 1.00 92.69 97 GLN A CA 1
ATOM 769 C C . GLN A 1 97 ? -17.393 -7.062 16.480 1.00 92.69 97 GLN A C 1
ATOM 771 O O . GLN A 1 97 ? -16.873 -6.845 17.573 1.00 92.69 97 GLN A O 1
ATOM 776 N N . VAL A 1 98 ? -18.004 -6.102 15.780 1.00 92.88 98 VAL A N 1
ATOM 777 C CA . VAL A 1 98 ? -18.307 -4.761 16.295 1.00 92.88 98 VAL A CA 1
ATOM 778 C C . VAL A 1 98 ? -19.763 -4.418 15.999 1.00 92.88 98 VAL A C 1
ATOM 780 O O . VAL A 1 98 ? -20.281 -4.748 14.936 1.00 92.88 98 VAL A O 1
ATOM 783 N N . ALA A 1 99 ? -20.425 -3.727 16.928 1.00 89.56 99 ALA A N 1
ATOM 784 C CA . ALA A 1 99 ? -21.840 -3.374 16.782 1.00 89.56 99 ALA A CA 1
ATOM 785 C C . ALA A 1 99 ? -22.090 -2.327 15.684 1.00 89.56 99 ALA A C 1
ATOM 787 O O . ALA A 1 99 ? -23.166 -2.278 15.092 1.00 89.56 99 ALA A O 1
ATOM 788 N N . LYS A 1 100 ? -21.110 -1.452 15.437 1.00 90.25 100 LYS A N 1
ATOM 789 C CA . LYS A 1 100 ? -21.197 -0.385 14.443 1.00 90.25 100 LYS A CA 1
ATOM 790 C C . LYS A 1 100 ? -19.816 -0.065 13.898 1.00 90.25 100 LYS A C 1
ATOM 792 O O . LYS A 1 100 ? -18.872 0.068 14.668 1.00 90.25 100 LYS A O 1
ATOM 797 N N . ASP A 1 101 ? -19.728 0.126 12.589 1.00 93.38 101 ASP A N 1
ATOM 798 C CA . ASP A 1 101 ? -18.507 0.570 11.922 1.00 93.38 101 ASP A CA 1
ATOM 799 C C . ASP A 1 101 ? -18.150 2.031 12.325 1.00 93.38 101 ASP A C 1
ATOM 801 O O . ASP A 1 101 ? -18.899 2.964 11.994 1.00 93.38 101 ASP A O 1
ATOM 805 N N . PRO A 1 102 ? -17.016 2.267 13.026 1.00 93.94 102 PRO A N 1
ATOM 806 C CA . PRO A 1 102 ? -16.568 3.602 13.439 1.00 93.94 102 PRO A CA 1
ATOM 807 C C . PRO A 1 102 ? -16.066 4.471 12.274 1.00 93.94 102 PRO A C 1
ATOM 809 O O . PRO A 1 102 ? -15.853 5.671 12.447 1.00 93.94 102 PRO A O 1
ATOM 812 N N . THR A 1 103 ? -15.892 3.909 11.075 1.00 95.00 103 THR A N 1
ATOM 813 C CA . THR A 1 103 ? -15.390 4.615 9.887 1.00 95.00 103 THR A CA 1
ATOM 814 C C . THR A 1 103 ? -16.486 5.248 9.030 1.00 95.00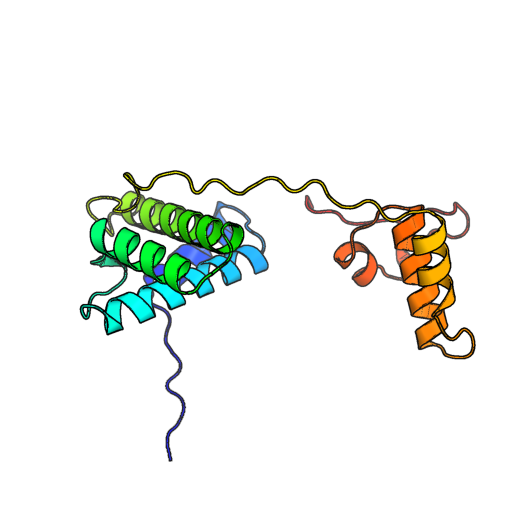 103 THR A C 1
ATOM 816 O O . THR A 1 103 ? -16.183 6.023 8.118 1.00 95.00 103 THR A O 1
ATOM 819 N N . MET A 1 104 ? -17.759 4.975 9.337 1.00 88.81 104 MET A N 1
ATOM 820 C CA . MET A 1 104 ? -18.921 5.397 8.540 1.00 88.81 104 MET A CA 1
ATOM 821 C C . MET A 1 104 ? -19.019 6.911 8.325 1.00 88.81 104 MET A C 1
ATOM 823 O O . MET A 1 104 ? -19.558 7.357 7.315 1.00 88.81 104 MET A O 1
ATOM 827 N N . ARG A 1 105 ? -18.511 7.710 9.271 1.00 86.56 105 ARG A N 1
ATOM 828 C CA . ARG A 1 105 ? -18.541 9.181 9.211 1.00 86.56 105 ARG A CA 1
ATOM 829 C C . ARG A 1 105 ? -17.265 9.804 8.649 1.00 86.56 105 ARG A C 1
ATOM 831 O O . ARG A 1 105 ? -17.220 11.016 8.466 1.00 86.56 105 ARG A O 1
ATOM 838 N N . LEU A 1 106 ? -16.243 9.003 8.342 1.00 85.94 106 LEU A N 1
ATOM 839 C CA . LEU A 1 106 ? -14.985 9.537 7.830 1.00 85.94 106 LEU A CA 1
ATOM 840 C C . LEU A 1 106 ? -15.202 10.169 6.456 1.00 85.94 106 LEU A C 1
ATOM 842 O O . LEU A 1 106 ? -15.744 9.537 5.546 1.00 85.94 106 LEU A O 1
ATOM 846 N N . GLY A 1 107 ? -14.712 11.393 6.277 1.00 78.00 107 GLY A N 1
ATOM 847 C CA . GLY A 1 107 ? -14.663 12.049 4.974 1.00 78.00 107 GLY A CA 1
ATOM 848 C C . GLY A 1 107 ? -13.734 11.325 3.991 1.00 78.00 107 GLY A C 1
ATOM 849 O O . GLY A 1 107 ? -12.853 10.551 4.369 1.00 78.00 107 GLY A O 1
ATOM 850 N N . LYS A 1 108 ? -13.917 11.556 2.687 1.00 77.25 108 LYS A N 1
ATOM 851 C CA . LYS A 1 108 ? -12.927 11.123 1.686 1.00 77.25 108 LYS A CA 1
ATOM 852 C C . LYS A 1 108 ? -11.705 12.043 1.756 1.00 77.25 108 LYS A C 1
ATOM 854 O O . LYS A 1 108 ? -11.839 13.252 1.587 1.00 77.25 108 LYS A O 1
ATOM 859 N N . ILE A 1 109 ? -10.517 11.465 1.930 1.00 77.50 109 ILE A N 1
ATOM 860 C CA . ILE A 1 109 ? -9.255 12.202 1.807 1.00 77.50 109 ILE A CA 1
ATOM 861 C C . ILE A 1 109 ? -9.038 12.544 0.331 1.00 77.50 109 ILE A C 1
ATOM 863 O O . I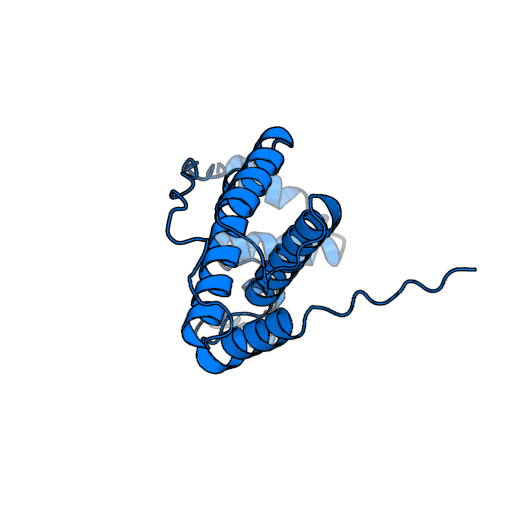LE A 1 109 ? -8.921 11.651 -0.511 1.00 77.50 109 ILE A O 1
ATOM 867 N N . LYS A 1 110 ? -9.004 13.840 0.006 1.00 74.06 110 LYS A N 1
ATOM 868 C CA . LYS A 1 110 ? -8.701 14.306 -1.351 1.00 74.06 110 LYS A CA 1
ATOM 869 C C . LYS A 1 110 ? -7.210 14.127 -1.616 1.00 74.06 110 LYS A C 1
ATOM 871 O O . LYS A 1 110 ? -6.379 14.769 -0.979 1.00 74.06 110 LYS A O 1
ATOM 876 N N . ILE A 1 111 ? -6.876 13.265 -2.570 1.00 78.75 111 ILE A N 1
ATOM 877 C CA . ILE A 1 111 ? -5.511 13.131 -3.074 1.00 78.75 111 ILE A CA 1
ATOM 878 C C . ILE A 1 111 ? -5.364 14.132 -4.225 1.00 78.75 111 ILE A C 1
ATOM 880 O O . ILE A 1 111 ? -6.102 14.013 -5.205 1.00 78.75 111 ILE A O 1
ATOM 884 N N . PRO A 1 112 ? -4.449 15.113 -4.142 1.00 74.00 112 PRO A N 1
ATOM 885 C CA . PRO A 1 112 ? -4.186 15.990 -5.270 1.00 74.00 112 PRO A CA 1
ATOM 886 C C . PRO A 1 112 ? -3.657 15.159 -6.440 1.00 74.00 112 PRO A C 1
ATOM 888 O O . PRO A 1 112 ? -2.675 14.423 -6.301 1.00 74.00 112 PRO A O 1
ATOM 891 N N . HIS A 1 113 ? -4.323 15.261 -7.588 1.00 68.69 113 HIS A N 1
ATOM 892 C CA . HIS A 1 113 ? -3.871 14.605 -8.805 1.00 68.69 113 HIS A CA 1
ATOM 893 C C . HIS A 1 113 ? -2.668 15.386 -9.335 1.00 68.69 113 HIS A C 1
ATOM 895 O O . HIS A 1 113 ? -2.807 16.519 -9.787 1.00 68.69 113 HIS A O 1
ATOM 901 N N . ARG A 1 114 ? -1.472 14.803 -9.249 1.00 71.88 114 ARG A N 1
ATOM 902 C CA . ARG A 1 114 ? -0.330 15.285 -10.030 1.00 71.88 114 ARG A CA 1
ATOM 903 C C . ARG A 1 114 ? -0.345 14.547 -11.356 1.00 71.88 114 ARG A C 1
ATOM 905 O O . ARG A 1 114 ? -0.498 13.324 -11.364 1.00 71.88 114 ARG A O 1
ATOM 912 N N . LEU A 1 115 ? -0.241 15.284 -12.454 1.00 74.19 115 LEU A N 1
ATOM 913 C CA . LEU A 1 115 ? 0.050 14.669 -13.741 1.00 74.19 115 LEU A CA 1
ATOM 914 C C . LEU A 1 115 ? 1.465 14.072 -13.664 1.00 74.19 115 LEU A C 1
ATOM 916 O O . LEU A 1 115 ? 2.335 14.690 -13.041 1.00 74.19 115 LEU A O 1
ATOM 920 N N . PRO A 1 116 ? 1.697 12.863 -14.200 1.00 72.94 116 PRO A N 1
ATOM 921 C CA . PRO A 1 116 ? 3.048 12.339 -14.337 1.00 72.94 116 PRO A CA 1
ATOM 922 C C . PRO A 1 116 ? 3.889 13.312 -15.166 1.00 72.94 116 PRO A C 1
ATOM 924 O O . PRO A 1 116 ? 3.417 13.803 -16.189 1.00 72.94 116 PRO A O 1
ATOM 927 N N . ASN A 1 117 ? 5.127 13.571 -14.746 1.00 78.12 117 ASN A N 1
ATOM 928 C CA . ASN A 1 117 ? 6.094 14.211 -15.630 1.00 78.12 117 ASN A CA 1
ATOM 929 C C . ASN A 1 117 ? 6.517 13.169 -16.666 1.00 78.12 117 ASN A C 1
ATOM 931 O O . ASN A 1 117 ? 7.037 12.114 -16.299 1.00 78.12 117 ASN A O 1
ATOM 935 N N . THR A 1 118 ? 6.248 13.437 -17.939 1.00 79.69 118 THR A N 1
ATOM 936 C CA . THR A 1 118 ? 6.736 12.611 -19.043 1.00 79.69 118 THR A CA 1
ATOM 937 C C . THR A 1 118 ? 8.176 13.011 -19.344 1.00 79.69 118 THR A C 1
ATOM 939 O O . THR A 1 118 ? 8.393 14.199 -19.597 1.00 79.69 118 THR A O 1
ATOM 942 N N . PRO A 1 119 ? 9.142 12.077 -19.313 1.00 81.94 119 PRO A N 1
ATOM 943 C CA . PRO A 1 119 ? 10.515 12.409 -19.653 1.00 81.94 119 PRO A CA 1
ATOM 944 C C . PRO A 1 119 ? 10.609 12.837 -21.121 1.00 81.94 119 PRO A C 1
ATOM 946 O O . PRO A 1 119 ? 9.872 12.327 -21.972 1.00 81.94 119 PRO A O 1
ATOM 949 N N . THR A 1 120 ? 11.498 13.779 -21.422 1.00 87.81 120 THR A N 1
ATOM 950 C CA . THR A 1 120 ? 11.799 14.164 -22.807 1.00 87.81 120 THR A CA 1
ATOM 951 C C . THR A 1 120 ? 12.618 13.074 -23.501 1.00 87.81 120 THR A C 1
ATOM 953 O O . THR A 1 120 ? 13.201 12.200 -22.858 1.00 87.81 120 THR A O 1
ATOM 956 N N . GLN A 1 121 ? 12.688 13.120 -24.833 1.00 84.88 121 GLN A N 1
ATOM 957 C CA . GLN A 1 121 ? 13.522 12.187 -25.594 1.00 84.88 121 GLN A CA 1
ATOM 958 C C . GLN A 1 121 ? 15.001 12.263 -25.172 1.00 84.88 121 GLN A C 1
ATOM 960 O O . GLN A 1 121 ? 15.647 11.226 -25.045 1.00 84.88 121 GLN A O 1
ATOM 965 N N . ASP A 1 122 ? 15.505 13.466 -24.884 1.00 87.31 122 ASP A N 1
ATOM 966 C CA . ASP A 1 122 ? 16.891 13.685 -24.454 1.00 87.31 122 ASP A CA 1
ATOM 967 C C . ASP A 1 122 ? 17.157 13.133 -23.046 1.00 87.31 122 ASP A C 1
ATOM 969 O O . ASP A 1 122 ? 18.220 12.568 -22.788 1.00 87.31 122 ASP A O 1
ATOM 973 N N . GLU A 1 123 ? 16.186 13.245 -22.132 1.00 86.38 123 GLU A N 1
ATOM 974 C CA . GLU A 1 123 ? 16.273 12.651 -20.792 1.00 86.38 123 GLU A CA 1
ATOM 975 C C . GLU A 1 123 ? 16.303 11.121 -20.862 1.00 86.38 123 GLU A C 1
ATOM 977 O O . GLU A 1 123 ? 17.072 10.484 -20.140 1.00 86.38 123 GLU A O 1
ATOM 982 N N . VAL A 1 124 ? 15.506 10.525 -21.758 1.00 85.38 124 VAL A N 1
ATOM 983 C CA . VAL A 1 124 ? 15.526 9.076 -21.995 1.00 85.38 124 VAL A CA 1
ATOM 984 C C . VAL A 1 124 ? 16.850 8.642 -22.623 1.00 85.38 124 VAL A C 1
ATOM 986 O O . VAL A 1 124 ? 17.444 7.680 -22.145 1.00 85.38 124 VAL A O 1
ATOM 989 N N . ALA A 1 125 ? 17.342 9.346 -23.646 1.00 84.38 125 ALA A N 1
ATOM 990 C CA . ALA A 1 125 ? 18.632 9.047 -24.272 1.00 84.38 125 ALA A CA 1
ATOM 991 C C . ALA A 1 125 ? 19.778 9.118 -23.250 1.00 84.38 125 ALA A C 1
ATOM 993 O O . ALA A 1 125 ? 20.559 8.181 -23.121 1.00 84.38 125 ALA A O 1
ATOM 994 N N . SER A 1 126 ? 19.796 10.171 -22.430 1.00 86.69 126 SER A N 1
ATOM 995 C CA . SER A 1 126 ? 20.785 10.333 -21.361 1.00 86.69 126 SER A CA 1
ATOM 996 C C . SER A 1 126 ? 20.714 9.200 -20.335 1.00 86.69 126 SER A C 1
ATOM 998 O O . SER A 1 126 ? 21.749 8.700 -19.909 1.00 86.69 126 SER A O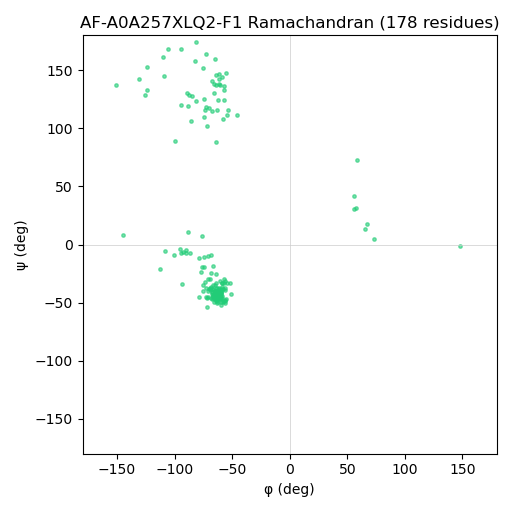 1
ATOM 1000 N N . LEU A 1 127 ? 19.506 8.763 -19.951 1.00 83.94 127 LEU A N 1
ATOM 1001 C CA . LEU A 1 127 ? 19.303 7.630 -19.040 1.00 83.94 127 LEU A CA 1
ATOM 1002 C C . LEU A 1 127 ? 19.783 6.306 -19.649 1.00 83.94 127 LEU A C 1
ATOM 1004 O O . LEU A 1 127 ? 20.265 5.436 -18.933 1.00 83.94 127 LEU A O 1
ATOM 1008 N N . LEU A 1 128 ? 19.637 6.147 -20.960 1.00 80.56 128 LEU A N 1
ATOM 1009 C CA . LEU A 1 128 ? 20.046 4.959 -21.695 1.00 80.56 128 LEU A CA 1
ATOM 1010 C C . LEU A 1 128 ? 21.566 4.882 -21.914 1.00 80.56 128 LEU A C 1
ATOM 1012 O O . LEU A 1 128 ? 22.068 3.786 -22.161 1.00 80.56 128 LEU A O 1
ATOM 1016 N N . ASP A 1 129 ? 22.290 5.995 -21.803 1.00 84.50 129 ASP A N 1
ATOM 1017 C CA . ASP A 1 129 ? 23.737 6.073 -22.054 1.00 84.50 129 ASP A CA 1
ATOM 1018 C C . ASP A 1 129 ? 24.603 5.918 -20.789 1.00 84.50 129 ASP A C 1
ATOM 1020 O O . ASP A 1 129 ? 25.820 5.771 -20.886 1.00 84.50 129 ASP A O 1
ATOM 1024 N N . ILE A 1 130 ? 24.007 5.887 -19.589 1.00 81.81 130 ILE A N 1
ATOM 1025 C CA . ILE A 1 130 ? 24.758 5.751 -18.321 1.00 81.81 130 ILE A CA 1
ATOM 1026 C C . ILE A 1 130 ? 25.310 4.339 -18.057 1.00 81.81 130 ILE A C 1
ATOM 1028 O O . ILE A 1 130 ? 26.053 4.138 -17.096 1.00 81.81 130 ILE A O 1
ATOM 1032 N N . THR A 1 131 ? 24.900 3.334 -18.830 1.00 82.88 131 THR A N 1
ATOM 1033 C CA . THR A 1 131 ? 25.197 1.923 -18.544 1.00 82.88 131 THR A CA 1
ATOM 1034 C C . THR A 1 131 ? 26.562 1.500 -19.090 1.00 82.88 131 THR A C 1
ATOM 1036 O O . THR A 1 131 ? 26.812 1.631 -20.287 1.00 82.88 131 THR A O 1
ATOM 1039 N N . ASP A 1 132 ? 27.420 0.910 -18.249 1.00 86.94 132 ASP A N 1
ATOM 1040 C CA . ASP A 1 132 ? 28.716 0.365 -18.682 1.00 86.94 132 ASP A CA 1
ATOM 1041 C C . ASP A 1 132 ? 28.553 -0.917 -19.514 1.00 86.94 132 ASP A C 1
ATOM 1043 O O . ASP A 1 132 ? 28.366 -2.015 -18.981 1.00 86.94 132 ASP A O 1
ATOM 1047 N N . LEU A 1 133 ? 28.687 -0.777 -20.832 1.00 88.19 133 LEU A N 1
ATOM 1048 C CA . LEU A 1 133 ? 28.543 -1.870 -21.797 1.00 88.19 133 LEU A CA 1
ATOM 1049 C C . LEU A 1 133 ? 29.663 -2.923 -21.722 1.00 88.19 133 LEU A C 1
ATOM 1051 O O . LEU A 1 133 ? 29.543 -3.973 -22.350 1.00 88.19 133 LEU A O 1
ATOM 1055 N N . ASN A 1 134 ? 30.728 -2.684 -20.949 1.00 92.38 134 ASN A N 1
ATOM 1056 C CA . ASN A 1 134 ? 31.801 -3.662 -20.745 1.00 92.38 134 ASN A CA 1
ATOM 1057 C C . ASN A 1 134 ? 31.510 -4.634 -19.594 1.00 92.38 134 ASN A C 1
ATOM 1059 O O . ASN A 1 134 ? 32.242 -5.607 -19.404 1.00 92.38 134 ASN A O 1
ATOM 1063 N N . SER A 1 135 ? 30.442 -4.399 -18.831 1.00 93.94 135 SER A N 1
ATOM 1064 C CA . SER A 1 135 ? 30.032 -5.255 -17.723 1.00 93.94 135 SER A CA 1
ATOM 1065 C C . SER A 1 135 ? 28.751 -6.021 -18.059 1.00 93.94 135 SER A C 1
ATOM 1067 O O . SER A 1 135 ? 27.835 -5.509 -18.703 1.00 93.94 135 SER A O 1
ATOM 1069 N N . HIS A 1 136 ? 28.637 -7.258 -17.568 1.00 92.62 136 HIS A N 1
ATOM 1070 C CA . HIS A 1 136 ? 27.393 -8.028 -17.696 1.00 92.62 136 HIS A CA 1
ATOM 1071 C C . HIS A 1 136 ? 26.198 -7.312 -17.053 1.00 92.62 136 HIS A C 1
ATOM 1073 O O . HIS A 1 136 ? 25.078 -7.402 -17.552 1.00 92.62 136 HIS A O 1
ATOM 1079 N N . GLN A 1 137 ? 26.441 -6.576 -15.966 1.00 92.00 137 GLN A N 1
ATOM 1080 C CA . GLN A 1 137 ? 25.414 -5.789 -15.299 1.00 92.00 137 GLN A CA 1
ATOM 1081 C C . GLN A 1 137 ? 24.936 -4.624 -16.172 1.00 92.00 137 GLN A C 1
ATOM 1083 O O . GLN A 1 137 ? 23.732 -4.462 -16.337 1.00 92.00 137 GLN A O 1
ATOM 1088 N N . GLY A 1 138 ? 25.845 -3.863 -16.782 1.00 91.75 138 GLY A N 1
ATOM 1089 C CA . GLY A 1 138 ? 25.463 -2.743 -17.639 1.00 91.75 138 GLY A CA 1
ATOM 1090 C C . GLY A 1 138 ? 24.777 -3.186 -18.930 1.00 91.75 138 GLY A C 1
ATOM 1091 O O . GLY A 1 138 ? 23.792 -2.567 -19.320 1.00 91.75 138 GLY A O 1
ATOM 1092 N N . LEU A 1 139 ? 25.188 -4.308 -19.535 1.00 91.25 139 LEU A N 1
ATOM 1093 C CA . LEU A 1 139 ? 24.467 -4.900 -20.672 1.00 91.25 139 LEU A CA 1
ATOM 1094 C C . LEU A 1 139 ? 23.031 -5.306 -20.303 1.00 91.25 139 LEU A C 1
ATOM 1096 O O . LEU A 1 139 ? 22.098 -5.043 -21.064 1.00 91.25 139 LEU A O 1
ATOM 1100 N N . ARG A 1 140 ? 22.841 -5.915 -19.125 1.00 91.56 140 ARG A N 1
ATOM 1101 C CA . ARG A 1 140 ? 21.510 -6.266 -18.610 1.00 91.56 140 ARG A CA 1
ATOM 1102 C C . ARG A 1 140 ? 20.667 -5.016 -18.370 1.00 91.56 140 ARG A C 1
ATOM 1104 O O . ARG A 1 140 ? 19.534 -4.954 -18.837 1.00 91.56 140 ARG A O 1
ATOM 1111 N N . ASP A 1 141 ? 21.211 -4.037 -17.655 1.00 91.00 141 ASP A N 1
ATOM 1112 C CA . ASP A 1 141 ? 20.486 -2.826 -17.272 1.00 91.00 141 ASP A CA 1
ATOM 1113 C C . ASP A 1 141 ? 20.100 -2.007 -18.520 1.00 91.00 141 ASP A C 1
ATOM 1115 O O . ASP A 1 141 ? 18.969 -1.531 -18.617 1.00 91.00 141 ASP A O 1
ATOM 1119 N N . LYS A 1 142 ? 20.974 -1.954 -19.537 1.00 91.19 142 LYS A N 1
ATOM 1120 C CA . LYS A 1 142 ? 20.674 -1.370 -20.853 1.00 91.19 142 LYS A CA 1
ATOM 1121 C C . LYS A 1 142 ? 19.507 -2.083 -21.532 1.00 91.19 142 LYS A C 1
ATOM 1123 O O . LYS A 1 142 ? 18.539 -1.433 -21.911 1.00 91.19 142 LYS A O 1
ATOM 1128 N N . ALA A 1 143 ? 19.555 -3.412 -21.641 1.00 90.62 143 ALA A N 1
ATOM 1129 C CA . ALA A 1 143 ? 18.475 -4.190 -22.252 1.00 90.62 143 ALA A CA 1
ATOM 1130 C C . ALA A 1 143 ? 17.134 -4.000 -21.518 1.00 90.62 143 ALA A C 1
ATOM 1132 O O . ALA A 1 143 ? 16.091 -3.858 -22.152 1.00 90.62 143 ALA A O 1
ATOM 1133 N N . MET A 1 144 ? 17.164 -3.946 -20.184 1.00 92.12 144 MET A N 1
ATOM 1134 C CA . MET A 1 144 ? 15.992 -3.683 -19.348 1.00 92.12 144 MET A CA 1
ATOM 1135 C C . MET A 1 144 ? 15.381 -2.301 -19.619 1.00 92.12 144 MET A C 1
ATOM 1137 O O . MET A 1 144 ? 14.165 -2.194 -19.777 1.00 92.12 144 MET A O 1
ATOM 1141 N N . LEU A 1 145 ? 16.203 -1.251 -19.699 1.00 90.88 145 LEU A N 1
ATOM 1142 C CA . LEU A 1 145 ? 15.737 0.110 -19.977 1.00 90.88 145 LEU A CA 1
ATOM 1143 C C . LEU A 1 145 ? 15.188 0.260 -21.403 1.00 90.88 145 LEU A C 1
ATOM 1145 O O . LEU A 1 145 ? 14.129 0.861 -21.582 1.00 90.88 145 LEU A O 1
ATOM 1149 N N . GLU A 1 146 ? 15.855 -0.324 -22.400 1.00 90.62 1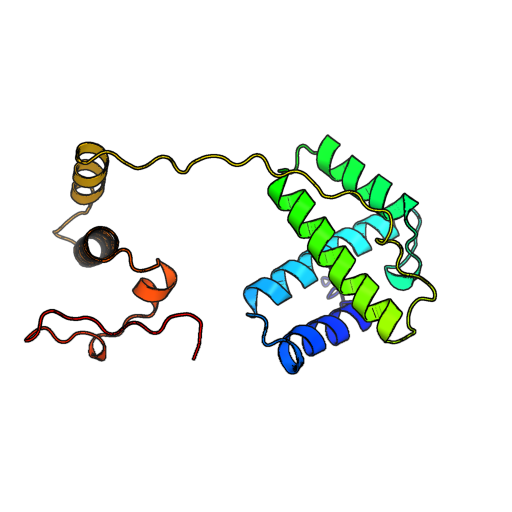46 GLU A N 1
ATOM 1150 C CA . GLU A 1 146 ? 15.386 -0.329 -23.793 1.00 90.62 146 GLU A CA 1
ATOM 1151 C C . GLU A 1 146 ? 14.033 -1.048 -23.917 1.00 90.62 146 GLU A C 1
ATOM 1153 O O . GLU A 1 146 ? 13.117 -0.550 -24.569 1.00 90.62 146 GLU A O 1
ATOM 1158 N N . LEU A 1 147 ? 13.855 -2.186 -23.232 1.00 91.12 147 LEU A N 1
ATOM 1159 C CA . LEU A 1 147 ? 12.576 -2.902 -23.203 1.00 91.12 147 LEU A CA 1
ATOM 1160 C C . LEU A 1 147 ? 11.468 -2.097 -22.516 1.00 91.12 147 LEU A C 1
ATOM 1162 O O . LEU A 1 147 ? 10.354 -2.040 -23.042 1.00 91.12 147 LEU A O 1
ATOM 1166 N N . LEU A 1 148 ? 11.759 -1.456 -21.377 1.00 90.75 148 LEU A N 1
ATOM 1167 C CA . LEU A 1 148 ? 10.820 -0.556 -20.692 1.00 90.75 148 LEU A CA 1
ATOM 1168 C C . LEU A 1 148 ? 10.356 0.565 -21.620 1.00 90.75 148 LEU A C 1
ATOM 1170 O O . LEU A 1 148 ? 9.155 0.816 -21.723 1.00 90.75 148 LEU A O 1
ATOM 1174 N N . TYR A 1 149 ? 11.300 1.209 -22.309 1.00 89.00 149 TYR A N 1
ATOM 1175 C CA . TYR A 1 149 ? 11.013 2.323 -23.202 1.00 89.00 149 TYR A CA 1
ATOM 1176 C C . TYR A 1 149 ? 10.232 1.887 -24.449 1.00 89.00 149 TYR A C 1
ATOM 1178 O O . TYR A 1 149 ? 9.231 2.511 -24.793 1.00 89.00 149 TYR A O 1
ATOM 1186 N N . ALA A 1 150 ? 10.646 0.795 -25.097 1.00 88.75 150 ALA A N 1
ATOM 1187 C CA . ALA A 1 150 ? 10.059 0.344 -26.355 1.00 88.75 150 ALA A CA 1
ATOM 1188 C C . ALA A 1 150 ? 8.668 -0.289 -26.197 1.00 88.75 150 ALA A C 1
ATOM 1190 O O . ALA A 1 150 ? 7.844 -0.194 -27.105 1.00 88.75 150 ALA A O 1
ATOM 1191 N N . THR A 1 151 ? 8.405 -0.963 -25.072 1.00 89.75 151 THR A N 1
ATOM 1192 C CA . THR A 1 151 ? 7.181 -1.771 -24.897 1.00 89.75 151 THR A CA 1
ATOM 1193 C C . THR A 1 151 ? 6.210 -1.213 -23.862 1.00 89.75 151 THR A C 1
ATOM 1195 O O . THR A 1 151 ? 5.034 -1.571 -23.878 1.00 89.75 151 THR A O 1
ATOM 1198 N N . GLY A 1 152 ? 6.675 -0.362 -22.941 1.00 88.38 152 GLY A N 1
ATOM 1199 C CA . GLY A 1 152 ? 5.868 0.096 -21.809 1.00 88.38 152 GLY A CA 1
ATOM 1200 C C . GLY A 1 152 ? 5.525 -1.007 -20.797 1.00 88.38 152 GLY A C 1
ATOM 1201 O O . GLY A 1 152 ? 4.598 -0.830 -20.003 1.00 88.38 152 GLY A O 1
ATOM 1202 N N . ILE A 1 153 ? 6.244 -2.138 -20.819 1.00 91.25 153 ILE A N 1
ATOM 1203 C CA . ILE A 1 153 ? 6.117 -3.222 -19.835 1.00 91.25 153 ILE A CA 1
ATOM 1204 C C . ILE A 1 153 ? 6.322 -2.691 -18.406 1.00 91.25 153 ILE A C 1
ATOM 1206 O O . ILE A 1 153 ? 7.087 -1.753 -18.177 1.00 91.25 153 ILE A O 1
ATOM 1210 N N . ARG A 1 154 ? 5.646 -3.259 -17.402 1.00 90.06 154 ARG A N 1
ATOM 1211 C CA . ARG A 1 154 ? 5.861 -2.844 -16.004 1.00 90.06 154 ARG A CA 1
ATOM 1212 C C . ARG A 1 154 ? 7.177 -3.405 -15.469 1.00 90.06 154 ARG A C 1
ATOM 1214 O O . ARG A 1 154 ? 7.587 -4.498 -15.830 1.00 90.06 154 ARG A O 1
ATOM 1221 N N . ALA A 1 155 ? 7.793 -2.711 -14.511 1.00 89.75 155 ALA A N 1
ATOM 1222 C CA . ALA A 1 155 ? 9.055 -3.154 -13.908 1.00 89.75 155 ALA A CA 1
ATOM 1223 C C . ALA A 1 155 ? 8.992 -4.572 -13.305 1.00 89.75 155 ALA A C 1
ATOM 1225 O O . ALA A 1 155 ? 9.953 -5.319 -13.428 1.00 89.75 155 ALA A O 1
ATOM 1226 N N . THR A 1 156 ? 7.865 -4.948 -12.688 1.00 87.69 156 THR A N 1
ATOM 1227 C CA . THR A 1 156 ? 7.670 -6.306 -12.147 1.00 87.69 156 THR A CA 1
ATOM 1228 C C . THR A 1 156 ? 7.499 -7.344 -13.250 1.00 87.69 156 THR A C 1
ATOM 1230 O O . THR A 1 156 ? 8.043 -8.429 -13.166 1.00 87.69 156 THR A O 1
ATOM 1233 N N . GLU A 1 157 ? 6.773 -6.993 -14.311 1.00 91.12 157 GLU A N 1
ATOM 1234 C CA . GLU A 1 157 ? 6.602 -7.867 -15.473 1.00 91.12 157 GLU A CA 1
ATOM 1235 C C . GLU A 1 157 ? 7.953 -8.120 -16.156 1.00 91.12 157 GLU A C 1
ATOM 1237 O O . GLU A 1 157 ? 8.273 -9.258 -16.465 1.00 91.12 157 GLU A O 1
ATOM 1242 N N . LEU A 1 158 ? 8.777 -7.078 -16.310 1.00 92.69 158 LEU A N 1
ATOM 1243 C CA . LEU A 1 158 ? 10.136 -7.177 -16.840 1.00 92.69 158 LEU A CA 1
ATOM 1244 C C . LEU A 1 158 ? 11.058 -8.027 -15.954 1.00 92.69 158 LEU A C 1
ATOM 1246 O O . LEU A 1 158 ? 11.840 -8.810 -16.484 1.00 92.69 158 LEU A O 1
ATOM 1250 N N . SER A 1 159 ? 11.006 -7.860 -14.627 1.00 90.69 159 SER A N 1
ATOM 1251 C CA . SER A 1 159 ? 11.870 -8.619 -13.712 1.00 90.69 159 SER A CA 1
ATOM 1252 C C . SER A 1 159 ? 11.532 -10.106 -13.654 1.00 90.69 159 SER A C 1
ATOM 1254 O O . SER A 1 159 ? 12.401 -10.902 -13.308 1.00 90.69 159 SER A O 1
ATOM 1256 N N . ASP A 1 160 ? 10.290 -10.461 -13.984 1.00 90.50 160 ASP A N 1
ATOM 1257 C CA . ASP A 1 160 ? 9.791 -11.835 -13.948 1.00 90.50 160 ASP A CA 1
ATOM 1258 C C . ASP A 1 160 ? 9.946 -12.556 -15.303 1.00 90.50 160 ASP A C 1
ATOM 1260 O O . ASP A 1 160 ? 9.702 -13.763 -15.378 1.00 90.50 160 ASP A O 1
ATOM 1264 N N . LEU A 1 161 ? 10.370 -11.847 -16.363 1.00 92.12 161 LEU A N 1
ATOM 1265 C CA . LEU A 1 161 ? 10.600 -12.432 -17.686 1.00 92.12 161 LEU A CA 1
ATOM 1266 C C . LEU A 1 161 ? 11.687 -13.504 -17.653 1.00 92.12 161 LEU A C 1
ATOM 1268 O O . LEU A 1 161 ? 12.777 -13.326 -17.101 1.00 92.12 161 LEU A O 1
ATOM 1272 N N . LYS A 1 162 ? 11.422 -14.593 -18.365 1.00 91.69 162 LYS A N 1
ATOM 1273 C CA . LYS A 1 162 ? 12.373 -15.668 -18.620 1.00 91.69 162 LYS A CA 1
ATOM 1274 C C . LYS A 1 162 ? 12.793 -15.663 -20.081 1.00 91.69 162 LYS A C 1
ATOM 1276 O O . LYS A 1 162 ? 12.102 -15.145 -20.948 1.00 91.69 162 LYS A O 1
ATOM 1281 N N . VAL A 1 163 ? 13.912 -16.320 -20.379 1.00 90.12 163 VAL A N 1
ATOM 1282 C CA . VAL A 1 163 ? 14.416 -16.456 -21.760 1.00 90.12 163 VAL A CA 1
ATOM 1283 C C . VAL A 1 163 ? 13.380 -17.117 -22.684 1.00 90.12 163 VAL A C 1
ATOM 1285 O O . VAL A 1 163 ? 13.285 -16.753 -23.850 1.00 90.12 163 VAL A O 1
ATOM 1288 N N . GLU A 1 164 ? 12.571 -18.041 -22.157 1.00 93.31 164 GLU A N 1
ATOM 1289 C CA . GLU A 1 164 ? 11.488 -18.729 -22.881 1.00 93.31 164 GLU A CA 1
ATOM 1290 C C . GLU A 1 164 ? 10.318 -17.819 -23.290 1.00 93.31 164 GLU A C 1
ATOM 1292 O O . GLU A 1 164 ? 9.571 -18.161 -24.205 1.00 93.31 164 GLU A O 1
ATOM 1297 N N . ASP A 1 165 ? 10.181 -16.647 -22.667 1.00 92.88 165 ASP A N 1
ATOM 1298 C CA . ASP A 1 165 ? 9.143 -15.675 -23.011 1.00 92.88 165 ASP A CA 1
ATOM 1299 C C . ASP A 1 165 ? 9.485 -14.868 -24.274 1.00 92.88 165 ASP A C 1
ATOM 1301 O O . ASP A 1 165 ? 8.620 -14.176 -24.819 1.00 92.88 165 ASP A O 1
ATOM 1305 N N . PHE A 1 166 ? 10.732 -14.955 -24.755 1.00 92.19 166 PHE A N 1
ATOM 1306 C CA . PHE A 1 166 ? 11.211 -14.251 -25.941 1.00 92.19 166 PHE A CA 1
ATOM 1307 C C . PHE A 1 166 ? 11.096 -15.123 -27.190 1.00 92.19 166 PHE A C 1
ATOM 1309 O O . PHE A 1 166 ? 11.772 -16.141 -27.336 1.00 92.19 166 PHE A O 1
ATOM 1316 N N . ASP A 1 167 ? 10.330 -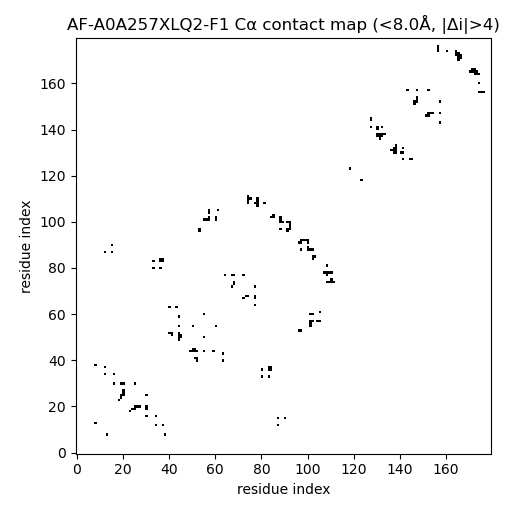14.646 -28.167 1.00 94.25 167 ASP A N 1
ATOM 1317 C CA . ASP A 1 167 ? 10.398 -15.141 -29.536 1.00 94.25 167 ASP A CA 1
ATOM 1318 C C . ASP A 1 167 ? 11.243 -14.172 -30.367 1.00 94.25 167 ASP A C 1
ATOM 1320 O O . ASP A 1 167 ? 10.749 -13.214 -30.970 1.00 94.25 167 ASP A O 1
ATOM 1324 N N . PHE A 1 168 ?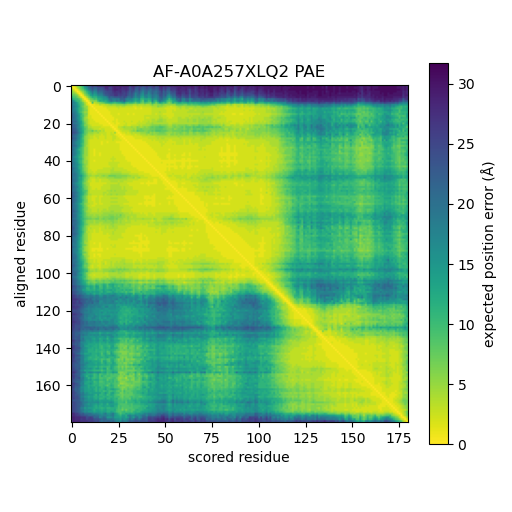 12.554 -14.419 -30.396 1.00 90.88 168 PHE A N 1
ATOM 1325 C CA . PHE A 1 168 ? 13.502 -13.590 -31.143 1.00 90.88 168 PHE A CA 1
ATOM 1326 C C . PHE A 1 168 ? 13.265 -13.612 -32.657 1.00 90.88 168 PHE A C 1
ATOM 1328 O O . PHE A 1 168 ? 13.623 -12.654 -33.344 1.00 90.88 168 PHE A O 1
ATOM 1335 N N . LYS A 1 169 ? 12.649 -14.677 -33.190 1.00 93.81 169 LYS A N 1
ATOM 1336 C CA . LYS A 1 169 ? 12.350 -14.789 -34.622 1.00 93.81 169 LYS A CA 1
ATOM 1337 C C . LYS A 1 169 ? 11.222 -13.839 -35.005 1.00 93.81 169 LYS A C 1
ATOM 1339 O O . LYS A 1 169 ? 11.338 -13.123 -35.996 1.00 93.81 169 LYS A O 1
ATOM 1344 N N . ASN A 1 170 ? 10.161 -13.819 -34.205 1.00 94.06 170 ASN A N 1
ATOM 1345 C CA . ASN A 1 170 ? 8.999 -12.965 -34.436 1.00 94.06 170 ASN A CA 1
ATOM 1346 C C . ASN A 1 170 ? 9.119 -11.587 -33.764 1.00 94.06 170 ASN A C 1
ATOM 1348 O O . ASN A 1 170 ? 8.268 -10.731 -33.990 1.00 94.06 170 ASN A O 1
ATOM 1352 N N . ARG A 1 171 ? 10.186 -11.350 -32.986 1.00 91.00 171 ARG A N 1
ATOM 1353 C CA . ARG A 1 171 ? 10.449 -10.116 -32.224 1.00 91.00 171 ARG A CA 1
ATOM 1354 C C . ARG A 1 171 ? 9.306 -9.755 -31.275 1.00 91.00 171 ARG A C 1
ATOM 1356 O O . ARG A 1 171 ? 8.925 -8.592 -31.161 1.00 91.00 171 ARG A O 1
ATOM 1363 N N . VAL A 1 172 ? 8.764 -10.762 -30.597 1.00 92.81 172 VAL A N 1
ATOM 1364 C CA . VAL A 1 172 ? 7.694 -10.593 -29.607 1.00 92.81 172 VAL A CA 1
ATOM 1365 C C . VAL A 1 172 ? 8.106 -11.176 -28.265 1.00 92.81 172 VAL A C 1
ATOM 1367 O O . VAL A 1 172 ? 8.921 -12.095 -28.193 1.00 92.81 172 VAL A O 1
ATOM 1370 N N . ILE A 1 173 ? 7.528 -10.625 -27.201 1.00 92.50 1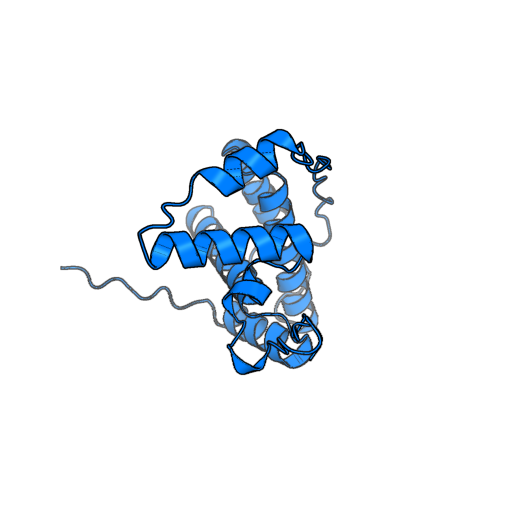73 ILE A N 1
ATOM 1371 C CA . ILE A 1 173 ? 7.738 -11.068 -25.825 1.00 92.50 173 ILE A CA 1
ATOM 1372 C C . ILE A 1 173 ? 6.373 -11.387 -25.234 1.00 92.50 173 ILE A C 1
ATOM 1374 O O . ILE A 1 173 ? 5.428 -10.606 -25.379 1.00 92.50 173 ILE A O 1
ATOM 1378 N N . ARG A 1 174 ? 6.258 -12.537 -24.575 1.00 91.38 174 ARG A N 1
ATOM 1379 C CA . ARG A 1 174 ? 5.062 -12.909 -23.822 1.00 91.38 174 ARG A CA 1
ATOM 1380 C C . ARG A 1 174 ? 5.166 -12.357 -22.405 1.00 91.38 174 ARG A C 1
ATOM 1382 O O . ARG A 1 174 ? 6.148 -12.587 -21.719 1.00 91.38 174 ARG A O 1
ATOM 1389 N N . VAL A 1 175 ? 4.131 -11.653 -21.955 1.00 88.44 175 VAL A N 1
ATOM 1390 C CA . VAL A 1 175 ? 4.082 -11.073 -20.609 1.00 88.44 175 VAL A CA 1
ATOM 1391 C C . VAL A 1 175 ? 2.813 -11.537 -19.907 1.00 88.44 175 VAL A C 1
ATOM 1393 O O . VAL A 1 175 ? 1.715 -11.385 -20.444 1.00 88.44 175 VAL A O 1
ATOM 1396 N N . CYS A 1 176 ? 2.944 -12.075 -18.696 1.00 78.62 176 CYS A N 1
ATOM 1397 C CA . CYS A 1 176 ? 1.801 -12.360 -17.831 1.00 78.62 176 CYS A CA 1
ATOM 1398 C C . CYS A 1 176 ? 1.440 -11.108 -17.018 1.00 78.62 176 CYS A C 1
ATOM 1400 O O . CYS A 1 176 ? 2.147 -10.735 -16.086 1.00 78.62 176 CYS A O 1
ATOM 1402 N N . GLY A 1 177 ? 0.336 -10.450 -17.378 1.00 70.25 177 GLY A N 1
ATOM 1403 C CA . GLY A 1 177 ? -0.220 -9.335 -16.606 1.00 70.25 177 GLY A CA 1
ATOM 1404 C C . GLY A 1 177 ? -1.072 -9.797 -15.416 1.00 70.25 177 GLY A C 1
ATOM 1405 O O . GLY A 1 177 ? -1.370 -10.980 -15.258 1.00 70.25 177 GLY A O 1
ATOM 1406 N N . LYS A 1 178 ? -1.532 -8.849 -14.586 1.00 59.88 178 LYS A N 1
ATOM 1407 C CA . LYS A 1 178 ? -2.549 -9.133 -13.554 1.00 59.88 178 LYS A CA 1
ATOM 1408 C C . LYS A 1 178 ? -3.862 -9.572 -14.216 1.00 59.88 178 LYS A C 1
ATOM 1410 O O . LYS A 1 178 ? -4.486 -8.752 -14.887 1.00 59.88 178 LYS A O 1
ATOM 1415 N N . GLY A 1 179 ? -4.282 -10.818 -13.986 1.00 57.81 179 GLY A N 1
ATOM 1416 C CA . GLY A 1 179 ? -5.542 -11.367 -14.508 1.00 57.81 179 GLY A CA 1
ATOM 1417 C C . GLY A 1 179 ? -5.554 -12.867 -14.839 1.00 57.81 179 GLY A C 1
ATOM 1418 O O . GLY A 1 179 ? -6.610 -13.344 -15.244 1.00 57.81 179 GLY A O 1
ATOM 1419 N N . ASN A 1 180 ? -4.434 -13.581 -14.668 1.00 41.97 180 ASN A N 1
ATOM 1420 C CA . ASN A 1 180 ? -4.378 -15.051 -14.639 1.00 41.97 180 ASN A CA 1
ATOM 1421 C C . ASN A 1 180 ? -4.366 -15.571 -13.202 1.00 41.97 180 ASN A C 1
ATOM 1423 O O . ASN A 1 180 ? -3.754 -14.881 -12.352 1.00 41.97 180 ASN A O 1
#